Protein AF-J8ZUB9-F1 (afdb_monomer)

Structure (mmCIF, N/CA/C/O backbone):
data_AF-J8ZUB9-F1
#
_entry.id   AF-J8ZUB9-F1
#
loop_
_atom_site.group_PDB
_atom_site.id
_atom_site.type_symbol
_atom_site.label_atom_id
_atom_site.label_alt_id
_atom_site.label_comp_id
_atom_site.label_asym_id
_atom_site.label_entity_id
_atom_site.label_seq_id
_atom_site.pdbx_PDB_ins_code
_atom_site.Cartn_x
_atom_site.Cartn_y
_atom_site.Cartn_z
_atom_site.occupancy
_atom_site.B_iso_or_equiv
_atom_site.auth_seq_id
_atom_site.auth_comp_id
_atom_site.auth_asym_id
_atom_site.auth_atom_id
_atom_site.pdbx_PDB_model_num
ATOM 1 N N . MET A 1 1 ? -24.075 50.079 18.988 1.00 40.97 1 MET A N 1
ATOM 2 C CA . MET A 1 1 ? -22.804 50.509 18.364 1.00 40.97 1 MET A CA 1
ATOM 3 C C . MET A 1 1 ? -22.104 49.242 17.892 1.00 40.97 1 MET A C 1
ATOM 5 O O . MET A 1 1 ? -21.683 48.469 18.732 1.00 40.97 1 MET A O 1
ATOM 9 N N . LEU A 1 2 ? -22.414 48.753 16.689 1.00 47.62 2 LEU A N 1
ATOM 10 C CA . LEU A 1 2 ? -21.743 49.030 15.404 1.00 47.62 2 LEU A CA 1
ATOM 11 C C . LEU A 1 2 ? -20.231 48.751 15.410 1.00 47.62 2 LEU A C 1
ATOM 13 O O . LEU A 1 2 ? -19.483 49.456 16.073 1.00 47.62 2 LEU A O 1
ATOM 17 N N . GLY A 1 3 ? -19.827 47.807 14.555 1.00 41.62 3 GLY A N 1
ATOM 18 C CA . GLY A 1 3 ? -18.471 47.673 14.012 1.00 41.62 3 GLY A CA 1
ATOM 19 C C . GLY A 1 3 ? -17.826 46.324 14.345 1.00 41.62 3 GLY A C 1
ATOM 20 O O . GLY A 1 3 ? -17.834 45.917 15.494 1.00 41.62 3 GLY A O 1
ATOM 21 N N . SER A 1 4 ? -17.266 45.539 13.430 1.00 53.91 4 SER A N 1
ATOM 22 C CA . SER A 1 4 ? -17.059 45.696 11.991 1.00 53.91 4 SER A CA 1
ATOM 23 C C . SER A 1 4 ? -16.842 44.299 11.406 1.00 53.91 4 SER A C 1
ATOM 25 O O . SER A 1 4 ? -16.092 43.497 11.957 1.00 53.91 4 SER A O 1
ATOM 27 N N . LYS A 1 5 ? -17.505 44.001 10.286 1.00 55.25 5 LYS A N 1
ATOM 28 C CA . LYS A 1 5 ? -17.250 42.802 9.481 1.00 55.25 5 LYS A CA 1
ATOM 29 C C . LYS A 1 5 ? -15.966 43.029 8.686 1.00 55.25 5 LYS A C 1
ATOM 31 O O . LYS A 1 5 ? -15.926 43.935 7.859 1.00 55.25 5 LYS A O 1
ATOM 36 N N . VAL A 1 6 ? -14.941 42.215 8.915 1.00 61.81 6 VAL A N 1
ATOM 37 C CA . VAL A 1 6 ? -13.760 42.154 8.045 1.00 61.81 6 VAL A CA 1
ATOM 38 C C . VAL A 1 6 ? -14.001 41.041 7.030 1.00 61.81 6 VAL A C 1
ATOM 40 O O . VAL A 1 6 ? -13.976 39.860 7.364 1.00 61.81 6 VAL A O 1
ATOM 43 N N . VAL A 1 7 ? -14.302 41.439 5.795 1.00 54.78 7 VAL A N 1
ATOM 44 C CA . VAL A 1 7 ? -14.387 40.556 4.629 1.00 54.78 7 VAL A CA 1
ATOM 45 C C . VAL A 1 7 ? -13.030 40.616 3.938 1.00 54.78 7 VAL A C 1
ATOM 47 O O . VAL A 1 7 ? -12.711 41.614 3.297 1.00 54.78 7 VAL A O 1
ATOM 50 N N . ILE A 1 8 ? -12.214 39.574 4.096 1.00 60.19 8 ILE A N 1
ATOM 51 C CA . ILE A 1 8 ? -10.969 39.421 3.337 1.00 60.19 8 ILE A CA 1
ATOM 52 C C . ILE A 1 8 ? -11.285 38.554 2.120 1.00 60.19 8 ILE A C 1
ATOM 54 O O . ILE A 1 8 ? -11.525 37.354 2.220 1.00 60.19 8 ILE A O 1
ATOM 58 N N . SER A 1 9 ? -11.356 39.242 0.984 1.00 61.78 9 SER A N 1
ATOM 59 C CA . SER A 1 9 ? -11.337 38.707 -0.374 1.00 61.78 9 SER A CA 1
ATOM 60 C C . SER A 1 9 ? -9.880 38.567 -0.844 1.00 61.78 9 SER A C 1
ATOM 62 O O . SER A 1 9 ? -8.991 39.141 -0.220 1.00 61.78 9 SER A O 1
ATOM 64 N N . PHE A 1 10 ? -9.680 37.903 -1.988 1.00 49.53 10 PHE A N 1
ATOM 65 C CA . PHE A 1 10 ? -8.421 37.531 -2.664 1.00 49.53 10 PHE A CA 1
ATOM 66 C C . PHE A 1 10 ? -7.818 36.192 -2.189 1.00 49.53 10 PHE A C 1
ATOM 68 O O . PHE A 1 10 ? -7.731 35.928 -1.003 1.00 49.53 10 PHE A O 1
ATOM 75 N N . ALA A 1 11 ? -7.374 35.276 -3.051 1.00 50.28 11 ALA A N 1
ATOM 76 C CA . ALA A 1 11 ? -6.919 35.429 -4.424 1.00 50.28 11 ALA A CA 1
ATOM 77 C C . ALA A 1 11 ? -7.246 34.188 -5.273 1.00 50.28 11 ALA A C 1
ATOM 79 O O . ALA A 1 11 ? -7.137 33.046 -4.833 1.00 50.28 11 ALA A O 1
ATOM 80 N N . MET A 1 12 ? -7.614 34.458 -6.522 1.00 53.75 12 MET A N 1
ATOM 81 C CA . MET A 1 12 ? -7.820 33.500 -7.600 1.00 53.75 12 MET A CA 1
ATOM 82 C C . MET A 1 12 ? -6.463 32.894 -7.995 1.00 53.75 12 MET A C 1
ATOM 84 O O . MET A 1 12 ? -5.638 33.558 -8.621 1.00 53.75 12 MET A O 1
ATOM 88 N N . PHE A 1 13 ? -6.210 31.648 -7.591 1.00 51.12 13 PHE A N 1
ATOM 89 C CA . PHE A 1 13 ? -5.039 30.887 -8.025 1.00 51.12 13 PHE A CA 1
ATOM 90 C C . PHE A 1 13 ? -5.264 30.381 -9.454 1.00 51.12 13 PHE A C 1
ATOM 92 O O . PHE A 1 13 ? -6.155 29.572 -9.711 1.00 51.12 13 PHE A O 1
ATOM 99 N N . ILE A 1 14 ? -4.445 30.870 -10.384 1.00 53.28 14 ILE A N 1
ATOM 100 C CA . ILE A 1 14 ? -4.333 30.339 -11.743 1.00 53.28 14 ILE A CA 1
ATOM 101 C C . ILE A 1 14 ? -3.695 28.950 -11.633 1.00 53.28 14 ILE A C 1
ATOM 103 O O . ILE A 1 14 ? -2.495 28.822 -11.395 1.00 53.28 14 ILE A O 1
ATOM 107 N N . ILE A 1 15 ? -4.511 27.905 -11.769 1.00 56.94 15 ILE A N 1
ATOM 108 C CA . ILE A 1 15 ? -4.044 26.521 -11.849 1.00 56.94 15 ILE A CA 1
ATOM 109 C C . ILE A 1 15 ? -3.535 26.305 -13.276 1.00 56.94 15 ILE A C 1
ATOM 111 O O . ILE A 1 15 ? -4.315 26.154 -14.214 1.00 56.94 15 ILE A O 1
ATOM 115 N N . SER A 1 16 ? -2.213 26.323 -13.439 1.00 46.53 16 SER A N 1
ATOM 116 C CA . SER A 1 16 ? -1.543 25.851 -14.649 1.00 46.53 16 SER A CA 1
ATOM 117 C C . SER A 1 16 ? -1.888 24.382 -14.882 1.00 46.53 16 SER A C 1
ATOM 119 O O . SER A 1 16 ? -1.578 23.524 -14.055 1.00 46.53 16 SER A O 1
ATOM 121 N N . SER A 1 17 ? -2.515 24.096 -16.019 1.00 43.50 17 SER A N 1
ATOM 122 C CA . SER A 1 17 ? -2.833 22.747 -16.481 1.00 43.50 17 SER A CA 1
ATOM 123 C C . SER A 1 17 ? -1.551 21.958 -16.752 1.00 43.50 17 SER A C 1
ATOM 125 O O . SER A 1 17 ? -0.969 22.035 -17.834 1.00 43.50 17 SER A O 1
ATOM 127 N N . ILE A 1 18 ? -1.098 21.192 -15.764 1.00 50.94 18 ILE A N 1
ATOM 128 C CA . ILE A 1 18 ? -0.084 20.161 -15.965 1.00 50.94 18 ILE A CA 1
ATOM 129 C C . ILE A 1 18 ? -0.818 18.952 -16.549 1.00 50.94 18 ILE A C 1
ATOM 131 O O . ILE A 1 18 ? -1.606 18.309 -15.858 1.00 50.94 18 ILE A O 1
ATOM 135 N N . SER A 1 19 ? -0.575 18.652 -17.827 1.00 41.62 19 SER A N 1
ATOM 136 C CA . SER A 1 19 ? -0.962 17.370 -18.423 1.00 41.62 19 SER A CA 1
ATOM 137 C C . SER A 1 19 ? -0.266 16.244 -17.664 1.00 41.62 19 SER A C 1
ATOM 139 O O . SER A 1 19 ? 0.914 15.969 -17.882 1.00 41.62 19 SER A O 1
ATOM 141 N N . ALA A 1 20 ? -1.003 15.601 -16.761 1.00 43.59 20 ALA A N 1
ATOM 142 C CA . ALA A 1 20 ? -0.602 14.355 -16.140 1.00 43.59 20 ALA A CA 1
ATOM 143 C C . ALA A 1 20 ? -0.591 13.268 -17.220 1.00 43.59 20 ALA A C 1
ATOM 145 O O . ALA A 1 20 ? -1.637 12.828 -17.698 1.00 43.59 20 ALA A O 1
ATOM 146 N N . ALA A 1 21 ? 0.605 12.846 -17.625 1.00 42.47 21 ALA A N 1
ATOM 147 C CA . ALA A 1 21 ? 0.772 11.572 -18.302 1.00 42.47 21 ALA A CA 1
ATOM 148 C C . ALA A 1 21 ? 0.207 10.494 -17.369 1.00 42.47 21 ALA A C 1
ATOM 150 O O . ALA A 1 21 ? 0.731 10.299 -16.272 1.00 42.47 21 ALA A O 1
ATOM 151 N N . ALA A 1 22 ? -0.893 9.854 -17.771 1.00 38.53 22 ALA A N 1
ATOM 152 C CA . ALA A 1 22 ? -1.482 8.756 -17.020 1.00 38.53 22 ALA A CA 1
ATOM 153 C C . ALA A 1 22 ? -0.401 7.677 -16.841 1.00 38.53 22 ALA A C 1
ATOM 155 O O . ALA A 1 22 ? 0.103 7.166 -17.848 1.00 38.53 22 ALA A O 1
ATOM 156 N N . PRO A 1 23 ? 0.024 7.364 -15.604 1.00 45.12 23 PRO A N 1
ATOM 157 C CA . PRO A 1 23 ? 1.008 6.321 -15.402 1.00 45.12 23 PRO A CA 1
ATOM 158 C C . PRO A 1 23 ? 0.408 5.013 -15.913 1.00 45.12 23 PRO A C 1
ATOM 160 O O . PRO A 1 23 ? -0.688 4.620 -15.517 1.00 45.12 23 PRO A O 1
ATOM 163 N N . ALA A 1 24 ? 1.127 4.353 -16.819 1.00 44.56 24 ALA A N 1
ATOM 164 C CA . ALA A 1 24 ? 0.860 2.986 -17.237 1.00 44.56 24 ALA A CA 1
ATOM 165 C C . ALA A 1 24 ? 1.124 2.059 -16.039 1.00 44.56 24 ALA A C 1
ATOM 167 O O . ALA A 1 24 ? 2.188 1.463 -15.910 1.00 44.56 24 ALA A O 1
ATOM 168 N N . GLY A 1 25 ? 0.188 2.024 -15.099 1.00 48.75 25 GLY A N 1
ATOM 169 C CA . GLY A 1 25 ? 0.255 1.232 -13.882 1.00 48.75 25 GLY A CA 1
ATOM 170 C C . GLY A 1 25 ? -1.155 0.791 -13.543 1.00 48.75 25 GLY A C 1
ATOM 171 O O . GLY A 1 25 ? -2.038 1.633 -13.399 1.00 48.75 25 GLY A O 1
ATOM 172 N N . GLY A 1 26 ? -1.373 -0.525 -13.501 1.00 62.34 26 GLY A N 1
ATOM 173 C CA . GLY A 1 26 ? -2.680 -1.128 -13.269 1.00 62.34 26 GLY A CA 1
ATOM 174 C C . GLY A 1 26 ? -3.411 -0.476 -12.097 1.00 62.34 26 GLY A C 1
ATOM 175 O O . GLY A 1 26 ? -2.829 -0.240 -11.040 1.00 62.34 26 GLY A O 1
ATOM 176 N N . TYR A 1 27 ? -4.688 -0.166 -12.311 1.00 71.69 27 TYR A N 1
ATOM 177 C CA . TYR A 1 27 ? -5.551 0.439 -11.306 1.00 71.69 27 TYR A CA 1
ATOM 178 C C . TYR A 1 27 ? -5.558 -0.430 -10.040 1.00 71.69 27 TYR A C 1
ATOM 180 O O . TYR A 1 27 ? -6.024 -1.572 -10.063 1.00 71.69 27 TYR A O 1
ATOM 188 N N . GLY A 1 28 ? -5.001 0.102 -8.950 1.00 87.00 28 GLY A N 1
ATOM 189 C CA . GLY A 1 28 ? -5.113 -0.508 -7.631 1.00 87.00 28 GLY A CA 1
ATOM 190 C C . GLY A 1 28 ? -6.558 -0.415 -7.151 1.00 87.00 28 GLY A C 1
ATOM 191 O O . GLY A 1 28 ? -7.188 0.633 -7.278 1.00 87.00 28 GLY A O 1
ATOM 192 N N . ILE A 1 29 ? -7.086 -1.508 -6.616 1.00 94.94 29 ILE A N 1
ATOM 193 C CA . ILE A 1 29 ? -8.398 -1.564 -5.975 1.00 94.94 29 ILE A CA 1
ATOM 194 C C . ILE A 1 29 ? -8.222 -1.750 -4.469 1.00 94.94 29 ILE A C 1
ATOM 196 O O . ILE A 1 29 ? -7.257 -2.368 -4.019 1.00 94.94 29 ILE A O 1
ATOM 200 N N . LEU A 1 30 ? -9.164 -1.233 -3.688 1.00 97.06 30 LEU A N 1
ATOM 201 C CA . LEU A 1 30 ? -9.202 -1.432 -2.245 1.00 97.06 30 LEU A CA 1
ATOM 202 C C . LEU A 1 30 ? -10.146 -2.594 -1.923 1.00 97.06 30 LEU A C 1
ATOM 204 O O . LEU A 1 30 ? -11.320 -2.560 -2.291 1.00 97.06 30 LEU A O 1
ATOM 208 N N . VAL A 1 31 ? -9.642 -3.624 -1.247 1.00 97.50 31 VAL A N 1
ATOM 209 C CA . VAL A 1 31 ? -10.413 -4.830 -0.914 1.00 97.50 31 VAL A CA 1
ATOM 210 C C . VAL A 1 31 ? -10.498 -4.981 0.598 1.00 97.50 31 VAL A C 1
ATOM 212 O O . VAL A 1 31 ? -9.487 -4.896 1.295 1.00 97.50 31 VAL A O 1
ATOM 215 N N . LYS A 1 32 ? -11.707 -5.225 1.111 1.00 98.00 32 LYS A N 1
ATOM 216 C CA . LYS A 1 32 ? -11.945 -5.538 2.523 1.00 98.00 32 LYS A CA 1
ATOM 217 C C . LYS A 1 32 ? -11.776 -7.039 2.770 1.00 98.00 32 LYS A C 1
ATOM 219 O O . LYS A 1 32 ? -12.373 -7.858 2.074 1.00 98.00 32 LYS A O 1
ATOM 224 N N . GLY A 1 33 ? -10.970 -7.388 3.766 1.00 96.81 33 GLY A N 1
ATOM 225 C CA . GLY A 1 33 ? -10.781 -8.753 4.241 1.00 96.81 33 GLY A CA 1
ATOM 226 C C . GLY A 1 33 ? -11.937 -9.250 5.108 1.00 96.81 33 GLY A C 1
ATOM 227 O O . GLY A 1 33 ? -12.689 -8.465 5.683 1.00 96.81 33 GLY A O 1
ATOM 228 N N . ALA A 1 34 ? -12.056 -10.573 5.218 1.00 95.44 34 ALA A N 1
ATOM 229 C CA . ALA A 1 34 ? -12.916 -11.202 6.216 1.00 95.44 34 ALA A CA 1
ATOM 230 C C . ALA A 1 34 ? -12.329 -11.030 7.628 1.00 95.44 34 ALA A C 1
ATOM 232 O O . ALA A 1 34 ? -11.108 -10.930 7.788 1.00 95.44 34 ALA A O 1
ATOM 233 N N . ASP A 1 35 ? -13.186 -11.050 8.648 1.00 93.00 35 ASP A N 1
ATOM 234 C CA . ASP A 1 35 ? -12.766 -10.894 10.041 1.00 93.00 35 ASP A CA 1
ATOM 235 C C . ASP A 1 35 ? -11.748 -11.975 10.446 1.00 93.00 35 ASP A C 1
ATOM 237 O O . ASP A 1 35 ? -11.890 -13.156 10.120 1.00 93.00 35 ASP A O 1
ATOM 241 N N . GLY A 1 36 ? -10.677 -11.558 11.127 1.00 92.38 36 GLY A N 1
ATOM 242 C CA . GLY A 1 3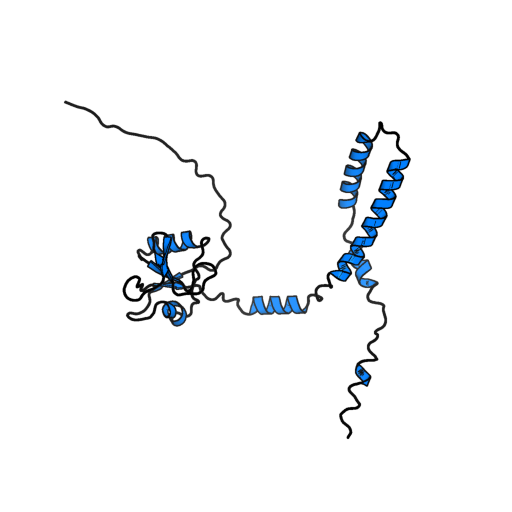6 ? -9.580 -12.440 11.545 1.00 92.38 36 GLY A CA 1
ATOM 243 C C . GLY A 1 36 ? -8.628 -12.880 10.423 1.00 92.38 36 GLY A C 1
ATOM 244 O O . GLY A 1 36 ? -7.710 -13.662 10.675 1.00 92.38 36 GLY A O 1
ATOM 245 N N . CYS A 1 37 ? -8.806 -12.401 9.187 1.00 94.69 37 CYS A N 1
ATOM 246 C CA . CYS A 1 37 ? -7.881 -12.690 8.095 1.00 94.69 37 CYS A CA 1
ATOM 247 C C . CYS A 1 37 ? -6.627 -11.809 8.183 1.00 94.69 37 CYS A C 1
ATOM 249 O O . CYS A 1 37 ? -6.718 -10.600 8.386 1.00 94.69 37 CYS A O 1
ATOM 251 N N . HIS A 1 38 ? -5.447 -12.409 7.991 1.00 96.56 38 HIS A N 1
ATOM 252 C CA . HIS A 1 38 ? -4.208 -11.641 7.897 1.00 96.56 38 HIS A CA 1
ATOM 253 C C . HIS A 1 38 ? -4.226 -10.762 6.630 1.00 96.56 38 HIS A C 1
ATOM 255 O O . HIS A 1 38 ? -4.565 -11.285 5.561 1.00 96.56 38 HIS A O 1
ATOM 261 N N . PRO A 1 39 ? -3.824 -9.477 6.690 1.00 97.31 39 PRO A N 1
ATOM 262 C CA . PRO A 1 39 ? -3.958 -8.561 5.555 1.00 97.31 39 PRO A CA 1
ATOM 263 C C . PRO A 1 39 ? -3.260 -9.029 4.270 1.00 97.31 39 PRO A C 1
ATOM 265 O O . PRO A 1 39 ? -3.832 -8.926 3.187 1.00 97.31 39 PRO A O 1
ATOM 268 N N . SER A 1 40 ? -2.101 -9.684 4.396 1.00 96.06 40 SER A N 1
ATOM 269 C CA . SER A 1 40 ? -1.347 -10.285 3.276 1.00 96.06 40 SER A CA 1
ATOM 270 C C . SER A 1 40 ? -2.035 -11.464 2.565 1.00 96.06 40 SER A C 1
ATOM 272 O O . SER A 1 40 ? -1.501 -12.044 1.614 1.00 96.06 40 SER A O 1
ATOM 274 N N . GLN A 1 41 ? -3.209 -11.892 3.037 1.00 97.25 41 GLN A N 1
ATOM 275 C CA . GLN A 1 41 ? -4.025 -12.919 2.385 1.00 97.25 41 GLN A CA 1
ATOM 276 C C . GLN A 1 41 ? -5.254 -12.337 1.684 1.00 97.25 41 GLN A C 1
ATOM 278 O O . GLN A 1 41 ? -5.891 -13.060 0.916 1.00 97.25 41 GLN A O 1
ATOM 283 N N . ILE A 1 42 ? -5.591 -11.063 1.925 1.00 97.69 42 ILE A N 1
ATOM 284 C CA . ILE A 1 42 ? -6.820 -10.438 1.421 1.00 97.69 42 ILE A CA 1
ATOM 285 C C . ILE A 1 42 ? -6.839 -10.465 -0.111 1.00 97.69 42 ILE A C 1
ATOM 287 O O . ILE A 1 42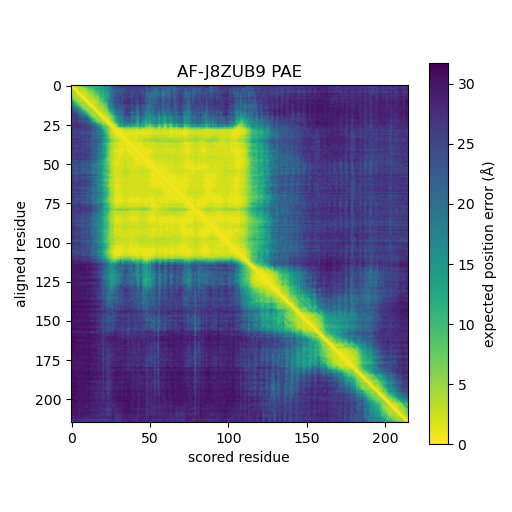 ? -7.778 -11.006 -0.697 1.00 97.69 42 ILE A O 1
ATOM 291 N N . CYS A 1 43 ? -5.781 -9.972 -0.763 1.00 96.94 43 CYS A N 1
ATOM 292 C CA . CYS A 1 43 ? -5.723 -9.918 -2.224 1.00 96.94 43 CYS A CA 1
ATOM 293 C C . CYS A 1 43 ? -5.728 -11.315 -2.847 1.00 96.94 43 CYS A C 1
ATOM 295 O O . CYS A 1 43 ? -6.538 -11.592 -3.732 1.00 96.94 43 CYS A O 1
ATOM 297 N N . ARG A 1 44 ? -4.903 -12.233 -2.326 1.00 95.06 44 ARG A N 1
ATOM 298 C CA . ARG A 1 44 ? -4.810 -13.611 -2.834 1.00 95.06 44 ARG A CA 1
ATOM 299 C C . ARG A 1 44 ? -6.132 -14.370 -2.750 1.00 95.06 44 ARG A C 1
ATOM 301 O O . ARG A 1 44 ? -6.505 -15.039 -3.710 1.00 95.06 44 ARG A O 1
ATOM 308 N N . ARG A 1 45 ? -6.868 -14.248 -1.640 1.00 95.25 45 ARG A N 1
ATOM 309 C CA . ARG A 1 45 ? -8.190 -14.886 -1.487 1.00 95.25 45 ARG A CA 1
ATOM 310 C C . ARG A 1 45 ? -9.232 -14.313 -2.443 1.00 95.25 45 ARG A C 1
ATOM 312 O O . ARG A 1 45 ? -10.134 -15.035 -2.851 1.00 95.25 45 ARG A O 1
ATOM 319 N N . ALA A 1 46 ? -9.092 -13.043 -2.805 1.00 94.06 46 ALA A N 1
ATOM 320 C CA . ALA A 1 46 ? -9.959 -12.373 -3.761 1.00 94.06 46 ALA A CA 1
ATOM 321 C C . ALA A 1 46 ? -9.509 -12.553 -5.231 1.00 94.06 46 ALA A C 1
ATOM 323 O O . ALA A 1 46 ? -10.170 -12.042 -6.129 1.00 94.06 46 ALA A O 1
ATOM 324 N N . GLY A 1 47 ? -8.419 -13.288 -5.499 1.00 93.81 47 GLY A N 1
ATOM 325 C CA . GLY A 1 47 ? -7.910 -13.520 -6.858 1.00 93.81 47 GLY A CA 1
ATOM 326 C C . GLY A 1 47 ? -7.105 -12.353 -7.442 1.00 93.81 47 GLY A C 1
ATOM 327 O O . GLY A 1 47 ? -6.964 -12.243 -8.659 1.00 93.81 47 GLY A O 1
ATOM 328 N N . TYR A 1 48 ? -6.578 -11.480 -6.584 1.00 95.31 48 TYR A N 1
ATOM 329 C CA . TYR A 1 48 ? -5.754 -10.333 -6.953 1.00 95.31 48 TYR A CA 1
ATOM 330 C C . TYR A 1 48 ? -4.289 -10.527 -6.537 1.00 95.31 48 TYR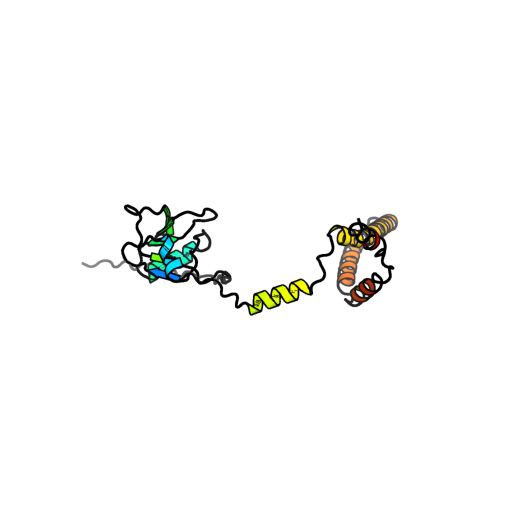 A C 1
ATOM 332 O O . TYR A 1 48 ? -3.966 -11.380 -5.709 1.00 95.31 48 TYR A O 1
ATOM 340 N N . MET A 1 49 ? -3.403 -9.708 -7.102 1.00 94.25 49 MET A N 1
ATOM 341 C CA . MET A 1 49 ? -2.014 -9.580 -6.658 1.00 94.25 49 MET A CA 1
ATOM 342 C C . MET A 1 49 ? -1.905 -8.489 -5.594 1.00 94.25 49 MET A C 1
ATOM 344 O O . MET A 1 49 ? -2.676 -7.529 -5.610 1.00 94.25 49 MET A O 1
ATOM 348 N N . ASP A 1 50 ? -0.950 -8.618 -4.680 1.00 95.81 50 ASP A N 1
ATOM 349 C CA . ASP A 1 50 ? -0.699 -7.582 -3.683 1.00 95.81 50 ASP A CA 1
ATOM 350 C C . ASP A 1 50 ? -0.093 -6.328 -4.339 1.00 95.81 50 ASP A C 1
ATOM 352 O O . ASP A 1 50 ? 0.749 -6.424 -5.238 1.00 95.81 50 ASP A O 1
ATOM 356 N N . ALA A 1 51 ? -0.534 -5.142 -3.914 1.00 96.00 51 ALA A N 1
ATOM 357 C CA . ALA A 1 51 ? 0.021 -3.883 -4.398 1.00 96.00 51 ALA A CA 1
ATOM 358 C C . ALA A 1 51 ? 1.296 -3.495 -3.636 1.00 96.00 51 ALA A C 1
ATOM 360 O O . ALA A 1 51 ? 1.418 -3.731 -2.433 1.00 96.00 51 ALA A O 1
ATOM 361 N N . LEU A 1 52 ? 2.212 -2.826 -4.339 1.00 96.44 52 LEU A N 1
ATOM 362 C CA . LEU A 1 52 ? 3.385 -2.181 -3.753 1.00 96.44 52 LEU A CA 1
ATOM 363 C C . LEU A 1 52 ? 3.153 -0.677 -3.666 1.00 96.44 52 LEU A C 1
ATOM 365 O O . LEU A 1 52 ? 2.748 -0.037 -4.645 1.00 96.44 52 LEU A O 1
ATOM 369 N N . ALA A 1 53 ? 3.435 -0.101 -2.503 1.00 96.69 53 ALA A N 1
ATOM 370 C CA . ALA A 1 53 ? 3.444 1.341 -2.346 1.00 96.69 53 ALA A CA 1
ATOM 371 C C . ALA A 1 53 ? 4.816 1.904 -2.739 1.00 96.69 53 ALA A C 1
ATOM 373 O O . ALA A 1 53 ? 5.870 1.358 -2.422 1.00 96.69 53 ALA A O 1
ATOM 374 N N . THR A 1 54 ? 4.802 3.032 -3.431 1.00 95.62 54 THR A N 1
ATOM 375 C CA . THR A 1 54 ? 5.979 3.794 -3.850 1.00 95.62 54 THR A CA 1
ATOM 376 C C . THR A 1 54 ? 5.693 5.279 -3.668 1.00 95.62 54 THR A C 1
ATOM 378 O O . THR A 1 54 ? 4.537 5.701 -3.607 1.00 95.62 54 THR A O 1
ATOM 381 N N . VAL A 1 55 ? 6.731 6.113 -3.658 1.00 95.06 55 VAL A N 1
ATOM 382 C CA . VAL A 1 55 ? 6.546 7.576 -3.641 1.00 95.06 55 VAL A CA 1
ATOM 383 C C . VAL A 1 55 ? 5.715 8.070 -4.833 1.00 95.06 55 VAL A C 1
ATOM 385 O O . VAL A 1 55 ? 4.986 9.049 -4.702 1.00 95.06 55 VAL A O 1
ATOM 388 N N . HIS A 1 56 ? 5.759 7.379 -5.976 1.00 94.31 56 HIS A N 1
ATOM 389 C CA . HIS A 1 56 ? 5.028 7.784 -7.176 1.00 94.31 56 HIS A CA 1
ATOM 390 C C . HIS A 1 56 ? 3.523 7.502 -7.112 1.00 94.31 56 HIS A C 1
ATOM 392 O O . HIS A 1 56 ? 2.747 8.290 -7.647 1.00 94.31 56 HIS A O 1
ATOM 398 N N . ASN A 1 57 ? 3.097 6.409 -6.469 1.00 94.62 57 ASN A N 1
ATOM 399 C CA . ASN A 1 57 ? 1.675 6.054 -6.371 1.00 94.62 57 ASN A CA 1
ATOM 400 C C . ASN A 1 57 ? 1.029 6.441 -5.030 1.00 94.62 57 ASN A C 1
ATOM 402 O O . ASN A 1 57 ? -0.196 6.404 -4.932 1.00 94.62 57 ASN A O 1
ATOM 406 N N . MET A 1 58 ? 1.806 6.879 -4.032 1.00 95.56 58 MET A N 1
ATOM 407 C CA . MET A 1 58 ? 1.296 7.288 -2.717 1.00 95.56 58 MET A CA 1
ATOM 408 C C . MET A 1 58 ? 0.158 8.327 -2.771 1.00 95.56 58 MET A C 1
ATOM 410 O O . MET A 1 58 ? -0.831 8.130 -2.065 1.00 95.56 58 MET A O 1
ATOM 414 N N . PRO A 1 59 ? 0.204 9.385 -3.613 1.00 96.06 59 PRO A N 1
ATOM 415 C CA . PRO A 1 59 ? -0.909 10.333 -3.704 1.00 96.06 59 PRO A CA 1
ATOM 416 C C . PRO A 1 59 ? -2.228 9.672 -4.125 1.00 96.06 59 PRO A C 1
ATOM 418 O O . PRO A 1 59 ? -3.275 10.001 -3.582 1.00 96.06 59 PRO A O 1
ATOM 421 N N . VAL A 1 60 ? -2.171 8.700 -5.042 1.00 95.62 60 VAL A N 1
ATOM 422 C CA . VAL A 1 60 ? -3.354 7.965 -5.518 1.00 95.62 60 VAL A CA 1
ATOM 423 C C . VAL A 1 60 ? -3.897 7.050 -4.424 1.00 95.62 60 VAL A C 1
ATOM 425 O O . VAL A 1 60 ? -5.099 7.042 -4.173 1.00 95.62 60 VAL A O 1
ATOM 428 N N . LEU A 1 61 ? -3.019 6.311 -3.736 1.00 95.88 61 LEU A N 1
ATOM 429 C CA . LEU A 1 61 ? -3.413 5.448 -2.617 1.00 95.88 61 LEU A CA 1
ATOM 430 C C . LEU A 1 61 ? -4.087 6.260 -1.505 1.00 95.88 61 LEU A C 1
ATOM 432 O O . LEU A 1 61 ? -5.110 5.847 -0.965 1.00 95.88 61 LEU A O 1
ATOM 436 N N . LYS A 1 62 ? -3.548 7.444 -1.206 1.00 97.38 62 LYS A N 1
ATOM 437 C CA . LYS A 1 62 ? -4.114 8.365 -0.224 1.00 97.38 62 LYS A CA 1
ATOM 438 C C . LYS A 1 62 ? -5.542 8.779 -0.593 1.00 97.38 62 LYS A C 1
ATOM 440 O O . LYS A 1 62 ? -6.442 8.620 0.226 1.00 97.38 62 LYS A O 1
ATOM 445 N N . THR A 1 63 ? -5.753 9.247 -1.824 1.00 95.94 63 THR A N 1
ATOM 446 C CA . THR A 1 63 ? -7.082 9.646 -2.308 1.00 95.94 63 THR A CA 1
ATOM 447 C C . THR A 1 63 ? -8.075 8.486 -2.246 1.00 95.94 63 THR A C 1
ATOM 449 O O . THR A 1 63 ? -9.187 8.676 -1.768 1.00 95.94 63 THR A O 1
ATOM 452 N N . LEU A 1 64 ? -7.662 7.268 -2.617 1.00 96.31 64 LEU A N 1
ATOM 453 C CA . LEU A 1 64 ? -8.521 6.082 -2.519 1.00 96.31 64 LEU A CA 1
ATOM 454 C C . LEU A 1 64 ? -8.952 5.770 -1.075 1.00 96.31 64 LEU A C 1
ATOM 456 O O . LEU A 1 64 ? -10.083 5.341 -0.859 1.00 96.31 64 LEU A O 1
ATOM 460 N N . LEU A 1 65 ? -8.079 5.983 -0.085 1.00 97.56 65 LEU A N 1
ATOM 461 C CA . LEU A 1 65 ? -8.421 5.801 1.333 1.00 97.56 65 LEU A CA 1
ATOM 462 C C . LEU A 1 65 ? -9.388 6.877 1.829 1.00 97.56 65 LEU A C 1
ATOM 464 O O . LEU A 1 65 ? -10.362 6.557 2.511 1.00 97.56 65 LEU A O 1
ATOM 468 N N . GLU A 1 66 ? -9.133 8.1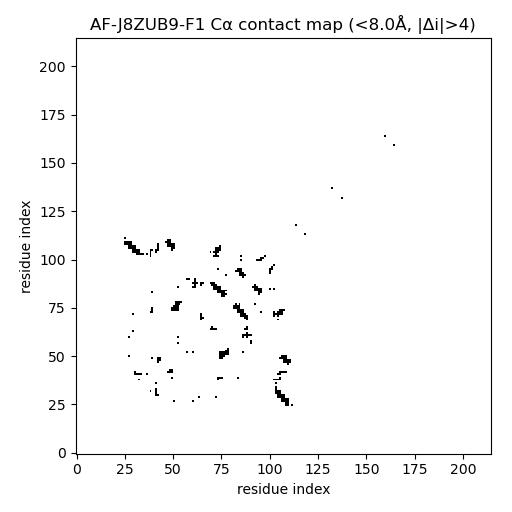35 1.467 1.00 97.31 66 GLU A N 1
ATOM 469 C CA . GLU A 1 66 ? -9.975 9.276 1.838 1.00 97.31 66 GLU A CA 1
ATOM 470 C C . GLU A 1 66 ? -11.386 9.149 1.245 1.00 97.31 66 GLU A C 1
ATOM 472 O O . GLU A 1 66 ? -12.369 9.281 1.974 1.00 97.31 66 GLU A O 1
ATOM 477 N N . GLU A 1 67 ? -11.498 8.816 -0.044 1.00 96.50 67 GLU A N 1
ATOM 478 C CA . GLU A 1 67 ? -12.782 8.621 -0.731 1.00 96.50 67 GLU A CA 1
ATOM 479 C C . GLU A 1 67 ? -13.563 7.417 -0.186 1.00 96.50 67 GLU A C 1
ATOM 481 O O . GLU A 1 67 ? -14.789 7.471 -0.083 1.00 96.50 67 GLU A O 1
ATOM 486 N N . ALA A 1 68 ? -12.870 6.342 0.203 1.00 97.12 68 ALA A N 1
ATOM 487 C CA . ALA A 1 68 ? -13.498 5.159 0.789 1.00 97.12 68 ALA A CA 1
ATOM 488 C C . ALA A 1 68 ? -13.841 5.318 2.283 1.00 97.12 68 ALA A C 1
ATOM 490 O O . ALA A 1 68 ? -14.489 4.437 2.853 1.00 97.12 68 ALA A O 1
ATOM 491 N N . GLY A 1 69 ? -13.390 6.393 2.941 1.00 97.69 69 GLY A N 1
ATOM 492 C CA . GLY A 1 69 ? -13.523 6.557 4.391 1.00 97.69 69 GLY A CA 1
ATOM 493 C C . GLY A 1 69 ? -12.763 5.489 5.188 1.00 97.69 69 GLY A C 1
ATOM 494 O O . GLY A 1 69 ? -13.180 5.117 6.287 1.00 97.69 69 GLY A O 1
ATOM 495 N N . VAL A 1 70 ? -11.669 4.960 4.630 1.00 98.06 70 VAL A N 1
ATOM 496 C CA . VAL A 1 70 ? -10.854 3.906 5.244 1.00 98.06 70 VAL A CA 1
ATOM 497 C C . VAL A 1 70 ? -9.588 4.533 5.832 1.00 98.06 70 VAL A C 1
ATOM 499 O O . VAL A 1 70 ? -8.840 5.183 5.107 1.00 98.06 70 VAL A O 1
ATOM 502 N N . PRO A 1 71 ? -9.290 4.337 7.129 1.00 98.00 71 PRO A N 1
ATOM 503 C CA . PRO A 1 71 ? -8.158 5.014 7.759 1.00 98.00 71 PRO A CA 1
ATOM 504 C C . PRO A 1 71 ? -6.802 4.498 7.255 1.00 98.00 71 PRO A C 1
ATOM 506 O O . PRO A 1 71 ? -5.842 5.260 7.141 1.00 98.00 71 PRO A O 1
ATOM 509 N N . SER A 1 72 ? -6.705 3.204 6.955 1.00 98.44 72 SER A N 1
ATOM 510 C CA . SER A 1 72 ? -5.459 2.582 6.524 1.00 98.44 72 SER A CA 1
ATOM 511 C C . SER A 1 72 ? -5.694 1.287 5.751 1.00 98.44 72 SER A C 1
ATOM 513 O O . SER A 1 72 ? -6.708 0.610 5.947 1.00 98.44 72 SER A O 1
ATOM 515 N N . ALA A 1 73 ? -4.743 0.914 4.898 1.00 98.50 73 ALA A N 1
ATOM 516 C CA . ALA A 1 73 ? -4.772 -0.333 4.142 1.00 98.50 73 ALA A CA 1
ATOM 517 C C . ALA A 1 73 ? -3.380 -0.941 3.965 1.00 98.50 73 ALA A C 1
ATOM 519 O O . ALA A 1 73 ? -2.365 -0.246 3.935 1.00 98.50 73 ALA A O 1
ATOM 520 N N . TYR A 1 74 ? -3.355 -2.260 3.846 1.00 98.56 74 TYR A N 1
ATOM 521 C CA . TYR A 1 74 ? -2.158 -3.065 3.674 1.00 98.56 74 TYR A CA 1
ATOM 522 C C . TYR A 1 74 ? -1.574 -2.954 2.260 1.00 98.56 74 TYR A C 1
ATOM 524 O O . TYR A 1 74 ? -2.317 -2.869 1.277 1.00 98.56 74 TYR A O 1
ATOM 532 N N . VAL A 1 75 ? -0.244 -3.016 2.178 1.00 98.06 75 VAL A N 1
ATOM 533 C CA . VAL A 1 75 ? 0.552 -3.160 0.950 1.00 98.06 75 VAL A CA 1
ATOM 534 C C . VAL A 1 75 ? 1.687 -4.155 1.205 1.00 98.06 75 VAL A C 1
ATOM 536 O O . VAL A 1 75 ? 2.230 -4.203 2.308 1.00 98.06 75 VAL A O 1
ATOM 539 N N . ALA A 1 76 ? 2.078 -4.926 0.189 1.00 97.75 76 ALA A N 1
ATOM 540 C CA . ALA A 1 76 ? 3.108 -5.971 0.316 1.00 97.75 76 ALA A CA 1
ATOM 541 C C . ALA A 1 76 ? 4.553 -5.448 0.238 1.00 97.75 76 ALA A C 1
ATOM 543 O O . ALA A 1 76 ? 5.509 -6.219 0.131 1.00 97.75 76 ALA A O 1
ATOM 544 N N . GLY A 1 77 ? 4.722 -4.130 0.224 1.00 97.31 77 GLY A N 1
ATOM 545 C CA . GLY A 1 77 ? 6.030 -3.510 0.185 1.00 97.31 77 GLY A CA 1
ATOM 546 C C . GLY A 1 77 ? 5.964 -1.997 0.080 1.00 97.31 77 GLY A C 1
ATOM 547 O O . GLY A 1 77 ? 4.944 -1.413 -0.311 1.00 97.31 77 GLY A O 1
ATOM 548 N N . TRP A 1 78 ? 7.086 -1.381 0.426 1.00 97.12 78 TRP A N 1
ATOM 549 C CA . TRP A 1 78 ? 7.319 0.051 0.335 1.00 97.12 78 TRP A CA 1
ATOM 550 C C . TRP A 1 78 ? 8.637 0.287 -0.395 1.00 97.12 78 TRP A C 1
ATOM 552 O O . TRP A 1 78 ? 9.687 -0.184 0.041 1.00 97.12 78 TRP A O 1
ATOM 562 N N . HIS A 1 79 ? 8.580 1.006 -1.518 1.00 92.69 79 HIS A N 1
ATOM 563 C CA . HIS A 1 79 ? 9.699 1.116 -2.458 1.00 92.69 79 HIS A CA 1
ATOM 564 C C . HIS A 1 79 ? 10.180 -0.264 -2.942 1.00 92.69 79 HIS A C 1
ATOM 566 O O . HIS A 1 79 ? 9.373 -1.078 -3.381 1.00 92.69 79 HIS A O 1
ATOM 572 N N . ASP A 1 80 ? 11.486 -0.514 -2.871 1.00 89.88 80 ASP A N 1
ATOM 573 C CA . ASP A 1 80 ? 12.140 -1.752 -3.291 1.00 89.88 80 ASP A CA 1
ATOM 574 C C . ASP A 1 80 ? 12.207 -2.789 -2.154 1.00 89.88 80 ASP A C 1
ATOM 576 O O . ASP A 1 80 ? 12.870 -3.819 -2.284 1.00 89.88 80 ASP A O 1
ATOM 580 N N . GLN A 1 81 ? 11.536 -2.526 -1.026 1.00 95.56 81 GLN A N 1
ATOM 581 C CA . GLN A 1 81 ? 11.487 -3.427 0.118 1.00 95.56 81 GLN A CA 1
ATOM 582 C C . GLN A 1 81 ? 10.149 -4.170 0.162 1.00 95.56 81 GLN A C 1
ATOM 584 O O . GLN A 1 81 ? 9.093 -3.573 0.379 1.00 95.56 81 GLN A O 1
ATOM 589 N N . LEU A 1 82 ? 10.218 -5.490 -0.016 1.00 96.62 82 LEU A N 1
ATOM 590 C CA . LEU A 1 82 ? 9.095 -6.407 0.164 1.00 96.62 82 LEU A CA 1
ATOM 591 C C . LEU A 1 82 ? 8.979 -6.774 1.645 1.00 96.62 82 LEU A C 1
ATOM 593 O O . LEU A 1 82 ? 9.824 -7.497 2.170 1.00 96.62 82 LEU A O 1
ATOM 597 N N . ASP A 1 83 ? 7.957 -6.244 2.303 1.00 97.50 83 ASP A N 1
ATOM 598 C CA . ASP A 1 83 ? 7.617 -6.517 3.700 1.00 97.50 83 ASP A CA 1
ATOM 599 C C . ASP A 1 83 ? 6.153 -6.115 3.943 1.00 97.50 83 ASP A C 1
ATOM 601 O O . ASP A 1 83 ? 5.517 -5.483 3.093 1.00 97.50 83 ASP A O 1
ATOM 605 N N . ASP A 1 84 ? 5.613 -6.456 5.105 1.00 97.56 84 ASP A N 1
ATOM 606 C CA . ASP A 1 84 ? 4.240 -6.130 5.458 1.00 97.56 84 ASP A CA 1
ATOM 607 C C . ASP A 1 84 ? 4.140 -4.678 5.950 1.00 97.56 84 ASP A C 1
ATOM 609 O O . ASP A 1 84 ? 4.505 -4.349 7.083 1.00 97.56 84 ASP A O 1
ATOM 613 N N . PHE A 1 85 ? 3.591 -3.797 5.112 1.00 98.38 85 PHE A N 1
ATOM 614 C CA . PHE A 1 85 ? 3.378 -2.391 5.451 1.00 98.38 85 PHE A CA 1
ATOM 615 C C . PHE A 1 85 ? 1.899 -2.014 5.437 1.00 98.38 85 PHE A C 1
ATOM 617 O O . PHE A 1 85 ? 1.052 -2.643 4.802 1.00 98.38 85 PHE A O 1
ATOM 624 N N . VAL A 1 86 ? 1.593 -0.930 6.141 1.00 98.31 86 VAL A N 1
ATOM 625 C CA . VAL A 1 86 ? 0.277 -0.299 6.179 1.00 98.31 86 VAL A CA 1
ATOM 626 C C . VAL A 1 86 ? 0.425 1.156 5.761 1.00 98.31 86 VAL A C 1
ATOM 628 O O . VAL A 1 86 ? 1.212 1.908 6.342 1.00 98.31 86 VAL A O 1
ATOM 631 N N . VAL A 1 87 ? -0.344 1.541 4.747 1.00 98.25 87 VAL A N 1
ATOM 632 C CA . VAL A 1 87 ? -0.471 2.913 4.260 1.00 98.25 87 VAL A CA 1
ATOM 633 C C . VAL A 1 87 ? -1.673 3.551 4.936 1.00 98.25 87 VAL A C 1
ATOM 635 O O . VAL A 1 87 ? -2.773 3.000 4.906 1.00 98.25 87 VAL A O 1
ATOM 638 N N . HIS A 1 88 ? -1.471 4.717 5.535 1.00 98.44 88 HIS A N 1
ATOM 639 C CA . HIS A 1 88 ? -2.527 5.499 6.175 1.00 98.44 88 HIS A CA 1
ATOM 640 C C . HIS A 1 88 ? -3.052 6.579 5.230 1.00 98.44 88 HIS A C 1
ATOM 642 O O . HIS A 1 88 ? -2.327 7.060 4.358 1.00 98.44 88 HIS A O 1
ATOM 648 N N . HIS A 1 89 ? -4.284 7.035 5.450 1.00 97.25 89 HIS A N 1
ATOM 649 C CA . HIS A 1 89 ? -4.888 8.134 4.686 1.00 97.25 89 HIS A CA 1
ATOM 650 C C . HIS A 1 89 ? -4.133 9.474 4.845 1.00 97.25 89 HIS A C 1
ATOM 652 O O . HIS A 1 89 ? -4.334 10.407 4.079 1.00 97.25 89 HIS A O 1
ATOM 658 N N . SER A 1 90 ? -3.243 9.601 5.833 1.00 97.44 90 SER A N 1
ATOM 659 C CA . SER A 1 90 ? -2.319 10.736 5.970 1.00 97.44 90 SER A CA 1
ATOM 660 C C . SER A 1 90 ? -1.181 10.714 4.936 1.00 97.44 90 SER A C 1
ATOM 662 O O . SER A 1 90 ? -0.510 11.728 4.744 1.00 97.44 90 SER A O 1
ATOM 664 N N . GLY A 1 91 ? -0.953 9.573 4.278 1.00 96.38 91 GLY A N 1
ATOM 665 C CA . GLY A 1 91 ? 0.207 9.301 3.427 1.00 96.38 91 GLY A CA 1
ATOM 666 C C . GLY A 1 91 ? 1.409 8.717 4.180 1.00 96.38 91 GLY A C 1
ATOM 667 O O . GLY A 1 91 ? 2.460 8.513 3.575 1.00 96.38 91 GLY A O 1
ATOM 668 N N . THR A 1 92 ? 1.290 8.447 5.486 1.00 97.88 92 THR A N 1
ATOM 669 C CA . THR A 1 92 ? 2.351 7.772 6.249 1.00 97.88 92 THR A CA 1
ATOM 670 C C . THR A 1 92 ? 2.338 6.268 5.993 1.00 97.88 92 THR A C 1
ATOM 672 O O . THR A 1 92 ? 1.270 5.662 5.906 1.00 97.88 9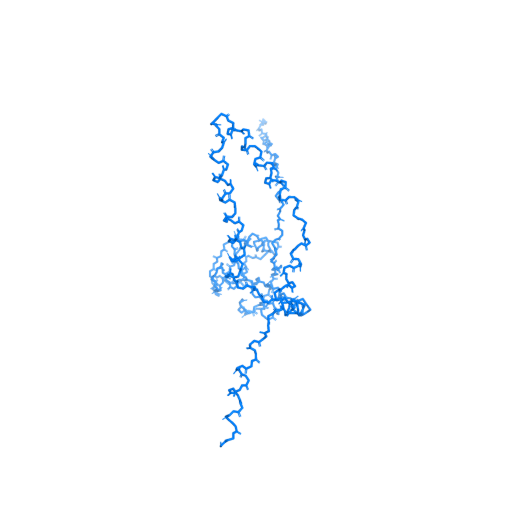2 THR A O 1
ATOM 675 N N . VAL A 1 93 ? 3.524 5.659 5.941 1.00 98.19 93 VAL A N 1
ATOM 676 C CA . VAL A 1 93 ? 3.704 4.209 5.795 1.00 98.19 93 VAL A CA 1
ATOM 677 C C . VAL A 1 93 ? 4.368 3.668 7.051 1.00 98.19 93 VAL A C 1
ATOM 679 O O . VAL A 1 93 ? 5.398 4.184 7.482 1.00 98.19 93 VAL A O 1
ATOM 682 N N . THR A 1 94 ? 3.774 2.643 7.650 1.00 98.25 94 THR A N 1
ATOM 683 C CA . THR A 1 94 ? 4.268 2.023 8.887 1.00 98.25 94 THR A CA 1
ATOM 684 C C . THR A 1 94 ? 4.325 0.508 8.735 1.00 98.25 94 THR A C 1
ATOM 686 O O . THR A 1 94 ? 3.457 -0.039 8.055 1.00 98.25 94 THR A O 1
ATOM 689 N N . PRO A 1 95 ? 5.267 -0.193 9.390 1.00 98.25 95 PRO A N 1
ATOM 690 C CA . PRO A 1 95 ? 5.235 -1.650 9.455 1.00 98.25 95 PRO A CA 1
ATOM 691 C C . PRO A 1 95 ? 3.902 -2.153 10.015 1.00 98.25 95 PRO A C 1
ATOM 693 O O . PRO A 1 95 ? 3.347 -1.571 10.961 1.00 98.25 95 PRO A O 1
ATOM 696 N N . HIS A 1 96 ? 3.386 -3.223 9.420 1.00 98.00 96 HIS A N 1
ATOM 697 C CA . HIS A 1 96 ? 2.185 -3.888 9.893 1.00 98.00 96 HIS A CA 1
ATOM 698 C C . HIS A 1 96 ? 2.443 -4.535 11.255 1.00 98.00 96 HIS A C 1
ATOM 700 O O . HIS A 1 96 ? 3.455 -5.196 11.482 1.00 98.00 96 HIS A O 1
ATOM 706 N N . HIS A 1 97 ? 1.488 -4.369 12.165 1.00 97.56 97 HIS A N 1
ATOM 707 C CA . HIS A 1 97 ? 1.494 -5.056 13.445 1.00 97.56 97 HIS A CA 1
ATOM 708 C C . HIS A 1 97 ? 0.052 -5.332 13.850 1.00 97.56 97 HIS A C 1
ATOM 710 O O . HIS A 1 97 ? -0.752 -4.404 13.935 1.00 97.56 97 HIS A O 1
ATOM 716 N N . SER A 1 98 ? -0.270 -6.589 14.151 1.00 95.88 98 SER A N 1
ATOM 717 C CA . SER A 1 98 ? -1.646 -7.051 14.394 1.00 95.88 98 SER A CA 1
ATOM 718 C C . SER A 1 98 ? -2.351 -6.376 15.576 1.00 95.88 98 SER A C 1
ATOM 720 O O . SER A 1 98 ? -3.571 -6.447 15.674 1.00 95.88 98 SER A O 1
ATOM 722 N N . ILE A 1 99 ? -1.595 -5.731 16.470 1.00 95.88 99 ILE A N 1
ATOM 723 C CA . ILE A 1 99 ? -2.122 -5.061 17.670 1.00 95.88 99 ILE A CA 1
ATOM 724 C C . ILE A 1 99 ? -2.155 -3.534 17.519 1.00 95.88 99 ILE A C 1
ATOM 726 O O . ILE A 1 99 ? -3.132 -2.903 17.904 1.00 95.88 99 ILE A O 1
ATOM 730 N N . THR A 1 100 ? -1.093 -2.921 16.990 1.00 97.12 100 THR A N 1
ATOM 731 C CA . THR A 1 100 ? -0.907 -1.458 17.019 1.00 97.12 100 THR A CA 1
ATOM 732 C C . THR A 1 100 ? -1.228 -0.797 15.683 1.00 97.12 100 THR A C 1
ATOM 734 O O . THR A 1 100 ? -1.692 0.335 15.675 1.00 97.12 100 THR A O 1
ATOM 737 N N . ASN A 1 101 ? -1.030 -1.514 14.572 1.00 96.44 101 ASN A N 1
ATOM 738 C CA . ASN A 1 101 ? -1.222 -1.038 13.202 1.00 96.44 101 ASN A CA 1
ATOM 739 C C . ASN A 1 101 ? -2.023 -2.069 12.394 1.00 96.44 101 ASN A C 1
ATOM 741 O O . ASN A 1 101 ? -1.629 -2.464 11.295 1.00 96.44 101 ASN A O 1
ATOM 745 N N . ALA A 1 102 ? -3.119 -2.560 12.969 1.00 96.69 102 ALA A N 1
ATOM 746 C CA . ALA A 1 102 ? -3.996 -3.500 12.291 1.00 96.69 102 ALA A CA 1
ATOM 747 C C . ALA A 1 102 ? -4.816 -2.785 11.210 1.00 96.69 102 ALA A C 1
ATOM 749 O O . ALA A 1 102 ? -5.255 -1.647 11.388 1.00 96.69 102 ALA A O 1
ATOM 750 N N . THR A 1 103 ? -5.069 -3.473 10.101 1.00 97.69 103 THR A N 1
ATOM 751 C CA . THR A 1 103 ? -6.003 -3.015 9.070 1.00 97.69 103 THR A CA 1
ATOM 752 C C . THR A 1 103 ? -6.824 -4.185 8.546 1.00 97.69 103 THR A C 1
ATOM 754 O O . THR A 1 103 ? -6.343 -5.310 8.464 1.00 97.69 103 THR A O 1
ATOM 757 N N . ALA A 1 104 ? -8.081 -3.913 8.201 1.00 97.88 104 ALA A N 1
ATOM 758 C CA . ALA A 1 104 ? -8.984 -4.872 7.572 1.00 97.88 104 ALA A CA 1
ATOM 759 C C . ALA A 1 104 ? -9.024 -4.732 6.040 1.00 97.88 104 ALA A C 1
ATOM 761 O O . ALA A 1 104 ? -9.798 -5.428 5.387 1.00 97.88 104 ALA A O 1
ATOM 762 N N . HIS A 1 105 ? -8.238 -3.819 5.462 1.00 98.44 105 HIS A N 1
ATOM 763 C CA . HIS A 1 105 ? -8.246 -3.530 4.030 1.00 98.44 105 HIS A CA 1
ATOM 764 C C . HIS A 1 105 ? -6.859 -3.739 3.429 1.00 98.44 105 HIS A C 1
ATOM 766 O O . HIS A 1 105 ? -5.849 -3.545 4.102 1.00 98.44 105 HIS A O 1
ATOM 772 N N . ALA A 1 106 ? -6.810 -4.102 2.152 1.00 98.31 106 ALA A N 1
ATOM 773 C CA . ALA A 1 106 ? -5.579 -4.223 1.383 1.00 98.31 106 ALA A CA 1
ATOM 774 C C . ALA A 1 106 ? -5.730 -3.547 0.022 1.00 98.31 106 ALA A C 1
ATOM 776 O O . ALA A 1 106 ? -6.800 -3.600 -0.594 1.00 98.31 106 ALA A O 1
ATOM 777 N N . PHE A 1 107 ? -4.648 -2.935 -0.453 1.00 98.00 107 PHE A N 1
ATOM 778 C CA . PHE A 1 107 ? -4.545 -2.538 -1.845 1.00 98.00 107 PHE A CA 1
ATOM 779 C C . PHE A 1 107 ? -4.140 -3.735 -2.687 1.00 98.00 107 PHE A C 1
ATOM 781 O O . PHE A 1 107 ? -3.103 -4.363 -2.461 1.00 98.00 107 PHE A O 1
ATOM 788 N N . CYS A 1 108 ? -4.955 -4.016 -3.691 1.00 96.88 108 CYS A N 1
ATOM 789 C CA . CYS A 1 108 ? -4.764 -5.135 -4.584 1.00 96.88 108 CYS A CA 1
ATOM 790 C C . CYS A 1 108 ? -4.676 -4.645 -6.022 1.00 96.88 108 CYS A C 1
ATOM 792 O O . CYS A 1 108 ? -5.339 -3.688 -6.416 1.00 96.88 108 CYS A O 1
ATOM 794 N N . VAL A 1 109 ? -3.878 -5.323 -6.831 1.00 94.25 109 VAL A N 1
ATOM 795 C CA . VAL A 1 109 ? -3.779 -5.072 -8.265 1.00 94.25 109 VAL A CA 1
ATOM 796 C C . VAL A 1 109 ? -4.427 -6.247 -8.969 1.00 94.25 109 VAL A C 1
ATOM 798 O O . VAL A 1 109 ? -4.133 -7.410 -8.673 1.00 94.25 109 VAL A O 1
ATOM 801 N N . LYS A 1 110 ? -5.336 -5.965 -9.906 1.00 90.62 110 LYS A N 1
ATOM 802 C CA . LYS A 1 110 ? -5.828 -7.012 -10.802 1.00 90.62 110 LYS A CA 1
ATOM 803 C C . LYS A 1 110 ? -4.614 -7.589 -11.520 1.00 90.62 110 LYS A C 1
ATOM 805 O O . LYS A 1 110 ? -3.874 -6.794 -12.104 1.00 90.62 110 LYS A O 1
ATOM 810 N N . PRO A 1 111 ? -4.373 -8.917 -11.471 1.00 82.44 111 PRO A N 1
ATOM 811 C CA . PRO A 1 111 ? -3.340 -9.494 -12.310 1.00 82.44 111 PRO A CA 1
ATOM 812 C C . PRO A 1 111 ? -3.628 -8.983 -13.711 1.00 82.44 111 PRO A C 1
ATOM 814 O O . PRO A 1 111 ? -4.779 -9.046 -14.158 1.00 82.44 111 PRO A O 1
ATOM 817 N N . HIS A 1 112 ? -2.630 -8.380 -14.356 1.00 69.38 112 HIS A N 1
ATOM 818 C CA . HIS A 1 112 ? -2.787 -8.047 -15.756 1.00 69.38 112 HIS A CA 1
ATOM 819 C C . HIS A 1 112 ? -3.137 -9.369 -16.426 1.00 69.38 112 HIS A C 1
ATOM 821 O O . HIS A 1 112 ? -2.295 -10.261 -16.541 1.00 69.38 112 HIS A O 1
ATOM 827 N N . SER A 1 113 ? -4.399 -9.509 -16.831 1.00 59.78 113 SER A N 1
ATOM 828 C CA . SER A 1 113 ? -4.764 -10.407 -17.901 1.00 59.78 113 SER A CA 1
ATOM 829 C C . SER A 1 113 ? -4.085 -9.793 -19.112 1.00 59.78 113 SER A C 1
ATOM 831 O O . SER A 1 113 ? -4.694 -9.064 -19.889 1.00 59.78 113 SER A O 1
ATOM 833 N N . CYS A 1 114 ? -2.774 -10.003 -19.227 1.00 47.44 114 CYS A N 1
ATOM 834 C CA . CYS A 1 114 ? -2.191 -10.203 -20.527 1.00 47.44 114 CYS A CA 1
ATOM 835 C C . CYS A 1 114 ? -3.007 -11.373 -21.052 1.00 47.44 114 CYS A C 1
ATOM 837 O O 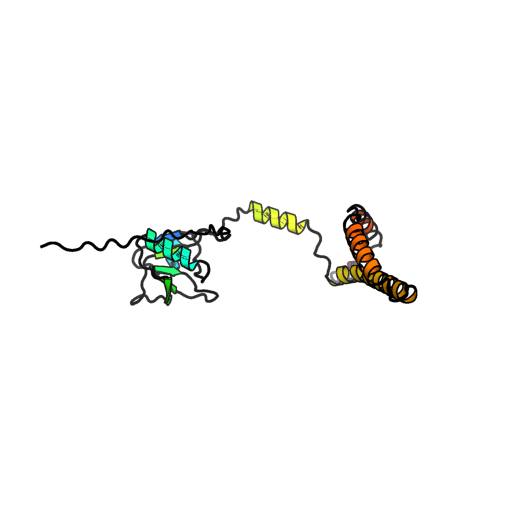. CYS A 1 114 ? -2.707 -12.518 -20.719 1.00 47.44 114 CYS A O 1
ATOM 839 N N . GLU A 1 115 ? -4.126 -11.093 -21.717 1.00 50.12 115 GLU A N 1
ATOM 840 C CA . GLU A 1 115 ? -4.782 -12.122 -22.489 1.00 50.12 115 GLU A CA 1
ATOM 841 C C . GLU A 1 115 ? -3.664 -12.752 -23.316 1.00 50.12 115 GLU A C 1
ATOM 843 O O . GLU A 1 115 ? -2.828 -12.055 -23.905 1.00 50.12 115 GLU A O 1
ATOM 848 N N . ASP A 1 116 ? -3.565 -14.075 -23.231 1.00 52.56 116 ASP A N 1
ATOM 849 C CA . ASP A 1 116 ? -2.476 -14.867 -23.791 1.00 52.56 116 ASP A CA 1
ATOM 850 C C . ASP A 1 116 ? -2.248 -14.596 -25.292 1.00 52.56 116 ASP A C 1
ATOM 852 O O . ASP A 1 116 ? -1.211 -14.979 -25.833 1.00 52.56 116 ASP A O 1
ATOM 856 N N . GLU A 1 117 ? -3.155 -13.878 -25.959 1.00 56.69 117 GLU A N 1
ATOM 857 C CA . GLU A 1 117 ? -3.029 -13.394 -27.328 1.00 56.69 117 GLU A CA 1
ATOM 858 C C . GLU A 1 117 ? -1.891 -12.394 -27.538 1.00 56.69 117 GLU A C 1
ATOM 860 O O . GLU A 1 117 ? -1.103 -12.604 -28.459 1.00 56.69 117 GLU A O 1
ATOM 865 N N . ASP A 1 118 ? -1.717 -11.375 -26.692 1.00 58.81 118 ASP A N 1
ATOM 866 C CA . ASP A 1 118 ? -0.654 -10.378 -26.904 1.00 58.81 118 ASP A CA 1
ATOM 867 C C . ASP A 1 118 ? 0.719 -10.925 -26.520 1.00 58.81 118 ASP A C 1
ATOM 869 O O . ASP A 1 118 ? 1.721 -10.623 -27.170 1.00 58.81 118 ASP A O 1
ATOM 873 N N . ARG A 1 119 ? 0.788 -11.812 -25.519 1.00 60.91 119 ARG A N 1
ATOM 874 C CA . ARG A 1 119 ? 2.037 -12.518 -25.209 1.00 60.91 119 ARG A CA 1
ATOM 875 C C . ARG A 1 119 ? 2.370 -13.538 -26.294 1.00 60.91 119 ARG A C 1
ATOM 877 O O . ARG A 1 119 ? 3.530 -13.624 -26.688 1.00 60.91 119 ARG A O 1
ATOM 884 N N . ALA A 1 120 ? 1.393 -14.276 -26.824 1.00 63.50 120 ALA A N 1
ATOM 885 C CA . ALA A 1 120 ? 1.619 -15.170 -27.956 1.00 63.50 120 ALA A CA 1
ATOM 886 C C . ALA A 1 120 ? 1.978 -14.394 -29.230 1.00 63.50 120 ALA A C 1
ATOM 888 O O . ALA A 1 120 ? 2.842 -14.845 -29.981 1.00 63.50 120 ALA A O 1
ATOM 889 N N . ALA A 1 121 ? 1.370 -13.232 -29.473 1.00 71.19 121 ALA A N 1
ATOM 890 C CA . ALA A 1 121 ? 1.715 -12.342 -30.575 1.00 71.19 121 ALA A CA 1
ATOM 891 C C . ALA A 1 121 ? 3.125 -11.768 -30.398 1.00 71.19 121 ALA A C 1
ATOM 893 O O . ALA A 1 121 ? 3.913 -11.827 -31.338 1.00 71.19 121 ALA A O 1
ATOM 894 N N . TYR A 1 122 ? 3.487 -11.324 -29.192 1.00 73.06 122 TYR A N 1
ATOM 895 C CA . TYR A 1 122 ? 4.832 -10.860 -28.860 1.00 73.06 122 TYR A CA 1
ATOM 896 C C . TYR A 1 122 ? 5.872 -11.970 -29.016 1.00 73.06 122 TYR A C 1
ATOM 898 O O . TYR A 1 122 ? 6.888 -11.758 -29.665 1.00 73.06 122 TYR A O 1
ATOM 906 N N . VAL A 1 123 ? 5.623 -13.179 -28.504 1.00 74.25 123 VAL A N 1
ATOM 907 C CA . VAL A 1 123 ? 6.523 -14.334 -28.675 1.00 74.25 123 VAL A CA 1
ATOM 908 C C . VAL A 1 123 ? 6.619 -14.736 -30.152 1.00 74.25 123 VAL A C 1
ATOM 910 O O . VAL A 1 123 ? 7.716 -15.022 -30.632 1.00 74.25 123 VAL A O 1
ATOM 913 N N . ARG A 1 124 ? 5.512 -14.707 -30.911 1.00 78.38 124 ARG A N 1
ATOM 914 C CA . ARG A 1 124 ? 5.521 -14.945 -32.368 1.00 78.38 124 ARG A CA 1
ATOM 915 C C . ARG A 1 124 ? 6.285 -13.865 -33.133 1.00 78.38 124 ARG A C 1
ATOM 917 O O . ARG A 1 124 ? 6.918 -14.199 -34.131 1.00 78.38 124 ARG A O 1
ATOM 924 N N . ASP A 1 125 ? 6.195 -12.603 -32.727 1.00 80.94 125 ASP A N 1
ATOM 925 C CA . ASP A 1 125 ? 6.946 -11.499 -33.336 1.00 80.94 125 ASP A CA 1
ATOM 926 C C . ASP A 1 125 ? 8.432 -11.604 -32.980 1.00 80.94 125 ASP A C 1
ATOM 928 O O . ASP A 1 125 ? 9.292 -11.539 -33.854 1.00 80.94 125 ASP A O 1
ATOM 932 N N . TYR A 1 126 ? 8.747 -11.888 -31.717 1.00 77.06 126 TYR A N 1
ATOM 933 C CA . TYR A 1 126 ? 10.111 -12.073 -31.233 1.00 77.06 126 TYR A CA 1
ATOM 934 C C . TYR A 1 126 ? 10.806 -13.258 -31.915 1.00 77.06 126 TYR A C 1
ATOM 936 O O . TYR A 1 126 ? 11.956 -13.139 -32.323 1.00 77.06 126 TYR A O 1
ATOM 944 N N . ALA A 1 127 ? 10.096 -14.370 -32.127 1.00 80.75 127 ALA A N 1
ATOM 945 C CA . ALA A 1 127 ? 10.607 -15.518 -32.878 1.00 80.75 127 ALA A CA 1
ATOM 946 C C . ALA A 1 127 ? 10.808 -15.228 -34.379 1.00 80.75 127 ALA A C 1
ATOM 948 O O . ALA A 1 127 ? 11.594 -15.910 -35.035 1.00 80.75 127 ALA A O 1
ATOM 949 N N . ARG A 1 128 ? 10.103 -14.233 -34.938 1.00 81.81 128 ARG A N 1
ATOM 950 C CA . ARG A 1 128 ? 10.287 -13.780 -36.328 1.00 81.81 128 ARG A CA 1
ATOM 951 C C . ARG A 1 128 ? 11.370 -12.719 -36.473 1.00 81.81 128 ARG A C 1
ATOM 953 O O . ARG A 1 128 ? 11.878 -12.536 -37.580 1.00 81.81 128 ARG A O 1
ATOM 960 N N . ARG A 1 129 ? 11.722 -12.004 -35.402 1.00 82.00 129 ARG A N 1
ATOM 961 C CA . ARG A 1 129 ? 12.799 -11.019 -35.460 1.00 82.00 129 ARG A CA 1
ATOM 962 C C . ARG A 1 129 ? 14.138 -11.741 -35.605 1.00 82.00 129 ARG A C 1
ATOM 964 O O . ARG A 1 129 ? 14.417 -12.672 -34.850 1.00 82.00 129 ARG A O 1
ATOM 971 N N . PRO A 1 130 ? 14.988 -11.320 -36.557 1.00 76.88 130 PRO A N 1
ATOM 972 C CA . PRO A 1 130 ? 16.351 -11.816 -36.601 1.00 76.88 130 PRO A CA 1
ATOM 973 C C . PRO A 1 130 ? 17.038 -11.489 -35.266 1.00 76.88 130 PRO A C 1
ATOM 975 O O . PRO A 1 130 ? 16.770 -10.425 -34.694 1.00 76.88 130 PRO A O 1
ATOM 978 N N . PRO A 1 131 ? 17.897 -12.388 -34.753 1.00 78.38 131 PRO A N 1
ATOM 979 C CA . PRO A 1 131 ? 18.587 -12.165 -33.492 1.00 78.38 131 PRO A CA 1
ATOM 980 C C . PRO A 1 131 ? 19.314 -10.816 -33.537 1.00 78.38 131 PRO A C 1
ATOM 982 O O . PRO A 1 131 ? 19.846 -10.452 -34.594 1.00 78.38 131 PRO A O 1
ATOM 985 N N . PRO A 1 132 ? 19.336 -10.061 -32.423 1.00 74.56 132 PRO A N 1
ATOM 986 C CA . PRO A 1 132 ? 20.022 -8.781 -32.380 1.00 74.56 132 PRO A CA 1
ATOM 987 C C . PRO A 1 132 ? 21.468 -8.986 -32.827 1.00 74.56 132 PRO A C 1
ATOM 989 O O . PRO A 1 132 ? 22.205 -9.798 -32.263 1.00 74.56 132 PRO A O 1
ATOM 992 N N . VAL A 1 133 ? 21.847 -8.286 -33.897 1.00 76.50 133 VAL A N 1
ATOM 993 C CA . VAL A 1 133 ? 23.189 -8.382 -34.470 1.00 76.50 133 VAL A CA 1
ATOM 994 C C . VAL A 1 133 ? 24.172 -7.971 -33.370 1.00 76.50 133 VAL A C 1
ATOM 996 O O . VAL A 1 133 ? 23.959 -6.927 -32.746 1.00 76.50 133 VAL A O 1
ATOM 999 N N . PRO A 1 134 ? 25.220 -8.762 -33.078 1.00 74.69 134 PRO A N 1
ATOM 1000 C CA . PRO A 1 134 ? 26.148 -8.440 -32.002 1.00 74.69 134 PRO A CA 1
ATOM 1001 C C . PRO A 1 134 ? 26.708 -7.028 -32.192 1.00 74.69 134 PRO A C 1
ATOM 1003 O O . PRO A 1 134 ? 27.088 -6.649 -33.300 1.00 74.69 134 PRO A O 1
ATOM 1006 N N . ALA A 1 135 ? 26.789 -6.250 -31.108 1.00 63.81 135 ALA A N 1
ATOM 1007 C CA . ALA A 1 135 ? 27.214 -4.845 -31.135 1.00 63.81 135 ALA A CA 1
ATOM 1008 C C . ALA A 1 135 ? 28.579 -4.625 -31.828 1.00 63.81 135 ALA A C 1
ATOM 1010 O O . ALA A 1 135 ? 28.844 -3.558 -32.384 1.00 63.81 135 ALA A O 1
ATOM 1011 N N . SER A 1 136 ? 29.430 -5.656 -31.862 1.00 63.75 136 SER A N 1
ATOM 1012 C CA . SER A 1 136 ? 30.714 -5.655 -32.570 1.00 63.75 136 SER A CA 1
ATOM 1013 C C . SER A 1 136 ? 30.595 -5.595 -34.101 1.00 63.75 136 SER A C 1
ATOM 1015 O O . SER A 1 136 ? 31.532 -5.130 -34.752 1.00 63.75 136 SER A O 1
ATOM 1017 N N . ALA A 1 137 ? 29.469 -6.023 -34.681 1.00 59.34 137 ALA A N 1
ATOM 1018 C CA . ALA A 1 137 ? 29.182 -5.897 -36.111 1.00 59.34 137 ALA A CA 1
ATOM 1019 C C . ALA A 1 137 ? 28.764 -4.461 -36.469 1.00 59.34 137 ALA A C 1
ATOM 1021 O O . ALA A 1 137 ? 29.294 -3.885 -37.416 1.00 59.34 137 ALA A O 1
ATOM 1022 N N . VAL A 1 138 ? 27.912 -3.838 -35.648 1.00 58.59 138 VAL A N 1
ATOM 1023 C CA . VAL A 1 138 ? 27.436 -2.455 -35.855 1.00 58.59 138 VAL A CA 1
ATOM 1024 C C . VAL A 1 138 ? 28.576 -1.437 -35.706 1.00 58.59 138 VAL A C 1
ATOM 1026 O O . VAL A 1 138 ? 28.674 -0.474 -36.465 1.00 58.59 138 VAL A O 1
ATOM 1029 N N . ALA A 1 139 ? 29.506 -1.680 -34.778 1.00 57.03 139 ALA A N 1
ATOM 1030 C CA . ALA A 1 139 ? 30.684 -0.831 -34.593 1.00 57.03 139 ALA A CA 1
ATOM 1031 C C . ALA A 1 139 ? 31.661 -0.864 -35.786 1.00 57.03 139 ALA A C 1
ATOM 1033 O O . ALA A 1 139 ? 32.463 0.060 -35.953 1.00 57.03 139 ALA A O 1
ATOM 1034 N N . ARG A 1 140 ? 31.621 -1.916 -36.616 1.00 56.72 140 ARG A N 1
ATOM 1035 C CA . ARG A 1 140 ? 32.528 -2.075 -37.759 1.00 56.72 140 ARG A CA 1
ATOM 1036 C C . ARG A 1 140 ? 32.049 -1.274 -38.977 1.00 56.72 140 ARG A C 1
ATOM 1038 O O . ARG A 1 140 ? 32.880 -0.636 -39.620 1.00 56.72 140 ARG A O 1
ATOM 1045 N N . ASP A 1 141 ? 30.738 -1.196 -39.203 1.00 54.50 141 ASP A N 1
ATOM 1046 C CA . ASP A 1 141 ? 30.148 -0.422 -40.310 1.00 54.50 141 ASP A CA 1
ATOM 1047 C C . ASP A 1 141 ? 30.192 1.099 -40.092 1.00 54.50 141 ASP A C 1
ATOM 1049 O O . ASP A 1 141 ? 30.378 1.864 -41.037 1.00 54.50 141 ASP A O 1
ATOM 1053 N N . LEU A 1 142 ? 30.140 1.571 -38.843 1.00 52.56 142 LEU A N 1
ATOM 1054 C CA . LEU A 1 142 ? 30.264 3.006 -38.539 1.00 52.56 142 LEU A CA 1
ATOM 1055 C C . LEU A 1 142 ? 31.711 3.531 -38.599 1.00 52.56 142 LEU A C 1
ATOM 1057 O O . LEU A 1 142 ? 31.936 4.744 -38.572 1.00 52.56 142 LEU A O 1
ATOM 1061 N N . ARG A 1 143 ? 32.715 2.648 -38.708 1.00 52.34 143 ARG A N 1
ATOM 1062 C CA . ARG A 1 143 ? 34.135 3.043 -38.731 1.00 52.34 143 ARG A CA 1
ATOM 1063 C C . ARG A 1 143 ? 34.609 3.530 -40.105 1.00 52.34 143 ARG A C 1
ATOM 1065 O O . ARG A 1 143 ? 35.540 4.331 -40.166 1.00 52.34 143 ARG A O 1
ATOM 1072 N N . ALA A 1 144 ? 33.957 3.099 -41.185 1.00 53.44 144 ALA A N 1
ATOM 1073 C CA . ALA A 1 144 ? 34.272 3.517 -42.551 1.00 53.44 144 ALA A CA 1
ATOM 1074 C C . ALA A 1 144 ? 33.946 5.005 -42.850 1.00 53.44 144 ALA A C 1
ATOM 1076 O O . ALA A 1 144 ? 34.830 5.710 -43.343 1.00 53.44 144 ALA A O 1
ATOM 1077 N N . PRO A 1 145 ? 32.759 5.553 -42.506 1.00 54.50 145 PRO A N 1
ATOM 1078 C CA . PRO A 1 145 ? 32.434 6.951 -42.820 1.00 54.50 145 PRO A CA 1
ATOM 1079 C C . PRO A 1 145 ? 33.201 7.973 -41.962 1.00 54.50 145 PRO A C 1
ATOM 1081 O O . PRO A 1 145 ? 33.472 9.087 -42.411 1.00 54.50 145 PRO A O 1
ATOM 1084 N N . ALA A 1 146 ? 33.620 7.602 -40.746 1.00 55.19 146 ALA A N 1
ATOM 1085 C CA . ALA A 1 146 ? 34.363 8.497 -39.856 1.00 55.19 146 ALA A CA 1
ATOM 1086 C C . ALA A 1 146 ? 35.809 8.760 -40.323 1.00 55.19 146 ALA A C 1
ATOM 1088 O O . ALA A 1 146 ? 36.352 9.840 -40.079 1.00 55.19 146 ALA A O 1
ATOM 1089 N N . ALA A 1 147 ? 36.443 7.796 -41.002 1.00 58.78 147 ALA A N 1
ATOM 1090 C CA . ALA A 1 147 ? 37.783 7.970 -41.563 1.00 58.78 147 ALA A CA 1
ATOM 1091 C C . ALA A 1 147 ? 37.771 8.884 -42.804 1.00 58.78 147 ALA A C 1
ATOM 1093 O O . ALA A 1 147 ? 38.622 9.767 -42.917 1.00 58.78 147 ALA A O 1
ATOM 1094 N N . ALA A 1 148 ? 36.764 8.739 -43.675 1.00 57.84 148 ALA A N 1
ATOM 1095 C CA . ALA A 1 148 ? 36.603 9.563 -44.876 1.00 57.84 148 ALA A CA 1
ATOM 1096 C C . ALA A 1 148 ? 36.341 11.050 -44.554 1.00 57.84 148 ALA A C 1
ATOM 1098 O O . ALA A 1 148 ? 36.866 11.944 -45.225 1.00 57.84 148 ALA A O 1
ATOM 1099 N N . LEU A 1 149 ? 35.595 11.339 -43.481 1.00 58.91 149 LEU A N 1
ATOM 1100 C CA . LEU A 1 149 ? 35.350 12.716 -43.033 1.00 58.91 149 LEU A CA 1
ATOM 1101 C C . LEU A 1 149 ? 36.625 13.411 -42.522 1.00 58.91 149 LEU A C 1
ATOM 1103 O O . LEU A 1 149 ? 36.803 14.611 -42.739 1.00 58.91 149 LEU A O 1
ATOM 1107 N N . LYS A 1 150 ? 37.554 12.672 -41.901 1.00 63.94 150 LYS A N 1
ATOM 1108 C CA . LYS A 1 150 ? 38.818 13.243 -41.401 1.00 63.94 150 LYS A CA 1
ATOM 1109 C C . LYS A 1 150 ? 39.781 13.626 -42.527 1.00 63.94 150 LYS A C 1
ATOM 1111 O O . LYS A 1 150 ? 40.451 14.653 -42.418 1.00 63.94 150 LYS A O 1
ATOM 1116 N N . SER A 1 151 ? 39.842 12.852 -43.613 1.00 62.31 151 SER A N 1
ATOM 1117 C CA . SER A 1 151 ? 40.689 13.189 -44.767 1.00 62.31 151 SER A CA 1
ATOM 1118 C C . SER A 1 151 ? 40.177 14.409 -45.536 1.00 62.31 151 SER A C 1
ATOM 1120 O O . SER A 1 151 ? 40.979 15.237 -45.964 1.00 62.31 151 SER A O 1
ATOM 1122 N N . LEU A 1 152 ? 38.854 14.567 -45.654 1.00 60.03 152 LEU A N 1
ATOM 1123 C CA . LEU A 1 152 ? 38.240 15.746 -46.279 1.00 60.03 152 LEU A CA 1
ATOM 1124 C C . LEU A 1 152 ? 38.470 17.021 -45.454 1.00 60.03 152 LEU A C 1
ATOM 1126 O O . LEU A 1 152 ? 38.846 18.049 -46.015 1.00 60.03 152 LEU A O 1
ATOM 1130 N N . ALA A 1 153 ? 38.340 16.945 -44.126 1.00 59.72 153 ALA A N 1
ATOM 1131 C CA . ALA A 1 153 ? 38.599 18.083 -43.241 1.00 59.72 153 ALA A CA 1
ATOM 1132 C C . ALA A 1 153 ? 40.073 18.532 -43.262 1.00 59.72 153 ALA A C 1
ATOM 1134 O O . ALA A 1 153 ? 40.353 19.729 -43.249 1.00 59.72 153 ALA A O 1
ATOM 1135 N N . LYS A 1 154 ? 41.024 17.589 -43.344 1.00 63.81 154 LYS A N 1
ATOM 1136 C CA . LYS A 1 154 ? 42.457 17.917 -43.417 1.00 63.81 154 LYS A CA 1
ATOM 1137 C C . LYS A 1 154 ? 42.842 18.569 -44.748 1.00 63.81 154 LYS A C 1
ATOM 1139 O O . LYS A 1 154 ? 43.676 19.466 -44.748 1.00 63.81 154 LYS A O 1
ATOM 1144 N N . LYS A 1 155 ? 42.216 18.165 -45.858 1.00 62.28 155 LYS A N 1
ATOM 1145 C CA . LYS A 1 155 ? 42.447 18.785 -47.171 1.00 62.28 155 LYS A CA 1
ATOM 1146 C C . LYS A 1 155 ? 41.897 20.217 -47.232 1.00 62.28 155 LYS A C 1
ATOM 1148 O O . LYS A 1 155 ? 42.596 21.107 -47.701 1.00 62.28 155 LYS A O 1
ATOM 1153 N N . ALA A 1 156 ? 40.711 20.459 -46.668 1.00 57.72 156 ALA A N 1
ATOM 1154 C CA . ALA A 1 156 ? 40.119 21.798 -46.602 1.00 57.72 156 ALA A CA 1
ATOM 1155 C C . ALA A 1 156 ? 40.951 22.794 -45.769 1.00 57.72 156 ALA A C 1
ATOM 1157 O O . ALA A 1 156 ? 40.940 23.987 -46.049 1.00 57.72 156 ALA A O 1
ATOM 1158 N N . LEU A 1 157 ? 41.70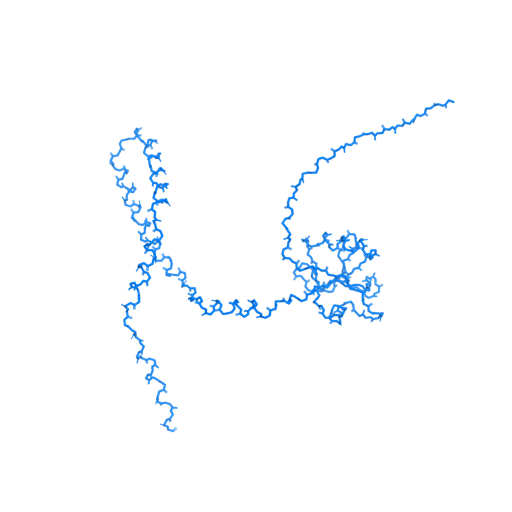6 22.315 -44.773 1.00 55.78 157 LEU A N 1
ATOM 1159 C CA . LEU A 1 157 ? 42.528 23.169 -43.910 1.00 55.78 157 LEU A CA 1
ATOM 1160 C C . LEU A 1 157 ? 43.829 23.655 -44.580 1.00 55.78 157 LEU A C 1
ATOM 1162 O O . LEU A 1 157 ? 44.443 24.597 -44.088 1.00 55.78 157 LEU A O 1
ATOM 1166 N N . CYS A 1 158 ? 44.259 23.031 -45.682 1.00 55.47 158 CYS A N 1
ATOM 1167 C CA . CYS A 1 158 ? 45.511 23.378 -46.364 1.00 55.47 158 CYS A CA 1
ATOM 1168 C C . CYS A 1 158 ? 45.342 24.379 -47.519 1.00 55.47 158 CYS A C 1
ATOM 1170 O O . CYS A 1 158 ? 46.340 24.942 -47.957 1.00 55.47 158 CYS A O 1
ATOM 1172 N N . GLU A 1 159 ? 44.120 24.620 -48.004 1.00 54.09 159 GLU A N 1
ATOM 1173 C CA . GLU A 1 159 ? 43.887 25.407 -49.230 1.00 54.09 159 GLU A CA 1
ATOM 1174 C C . GLU A 1 159 ? 43.216 26.776 -49.003 1.00 54.09 159 GLU A C 1
ATOM 1176 O O . GLU A 1 159 ? 43.112 27.555 -49.947 1.00 54.09 159 GLU A O 1
ATOM 1181 N N . THR A 1 160 ? 42.803 27.135 -47.779 1.00 52.88 160 THR A N 1
ATOM 1182 C CA . THR A 1 160 ? 42.086 28.406 -47.532 1.00 52.88 160 THR A CA 1
ATOM 1183 C C . THR A 1 160 ? 42.855 29.393 -46.644 1.00 52.88 160 THR A C 1
ATOM 1185 O O . THR A 1 160 ? 43.121 29.073 -45.481 1.00 52.88 160 THR A O 1
ATOM 1188 N N . PRO A 1 161 ? 43.164 30.617 -47.120 1.00 55.66 161 PRO A N 1
ATOM 1189 C CA . PRO A 1 161 ? 43.721 31.676 -46.282 1.00 55.66 161 PRO A CA 1
ATOM 1190 C C . PRO A 1 161 ? 42.714 32.133 -45.210 1.00 55.66 161 PRO A C 1
ATOM 1192 O O . PRO A 1 161 ? 41.501 32.159 -45.413 1.00 55.66 161 PRO A O 1
ATOM 1195 N N . ALA A 1 162 ? 43.234 32.519 -44.042 1.00 54.44 162 ALA A N 1
ATOM 1196 C CA . ALA A 1 162 ? 42.508 32.635 -42.771 1.00 54.44 162 ALA 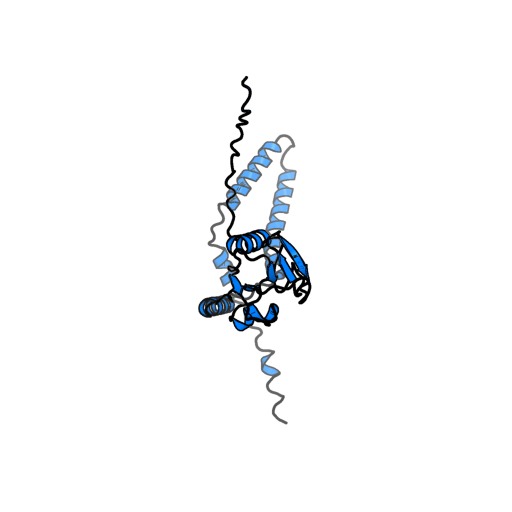A CA 1
ATOM 1197 C C . ALA A 1 162 ? 41.339 33.649 -42.708 1.00 54.44 162 ALA A C 1
ATOM 1199 O O . ALA A 1 162 ? 40.660 33.727 -41.683 1.00 54.44 162 ALA A O 1
ATOM 1200 N N . ARG A 1 163 ? 41.067 34.424 -43.766 1.00 50.19 163 ARG A N 1
ATOM 1201 C CA . ARG A 1 163 ? 39.988 35.430 -43.780 1.00 50.19 163 ARG A CA 1
ATOM 1202 C C . ARG A 1 163 ? 38.610 34.896 -44.193 1.00 50.19 163 ARG A C 1
ATOM 1204 O O . ARG A 1 163 ? 37.624 35.548 -43.869 1.00 50.19 163 ARG A O 1
ATOM 1211 N N . ASP A 1 164 ? 38.520 33.687 -44.754 1.00 50.62 164 ASP A N 1
ATOM 1212 C CA . ASP A 1 164 ? 37.247 33.104 -45.230 1.00 50.62 164 ASP A CA 1
ATOM 1213 C C . ASP A 1 164 ? 36.649 32.013 -44.315 1.00 50.62 164 ASP A C 1
ATOM 1215 O O . ASP A 1 164 ? 35.640 31.379 -44.644 1.00 50.62 164 ASP A O 1
ATOM 1219 N N . LEU A 1 165 ? 37.220 31.807 -43.121 1.00 52.38 165 LEU A N 1
ATOM 1220 C CA . LEU A 1 165 ? 36.833 30.731 -42.188 1.00 52.38 165 LEU A CA 1
ATOM 1221 C C . LEU A 1 165 ? 35.385 30.833 -41.666 1.00 52.38 165 LEU A C 1
ATOM 1223 O O . LEU A 1 165 ? 34.770 29.820 -41.330 1.00 52.38 165 LEU A O 1
ATOM 1227 N N . ARG A 1 166 ? 34.794 32.037 -41.617 1.00 56.19 166 ARG A N 1
ATOM 1228 C CA . ARG A 1 166 ? 33.379 32.204 -41.219 1.00 56.19 166 ARG A CA 1
ATOM 1229 C C . ARG A 1 166 ? 32.397 31.864 -42.343 1.00 56.19 166 ARG A C 1
ATOM 1231 O O . ARG A 1 166 ? 31.339 31.310 -42.053 1.00 56.19 166 ARG A O 1
ATOM 1238 N N . ALA A 1 167 ? 32.748 32.133 -43.602 1.00 54.19 167 ALA A N 1
ATOM 1239 C CA . ALA A 1 167 ? 31.903 31.798 -44.751 1.00 54.19 167 ALA A CA 1
ATOM 1240 C C . ALA A 1 167 ? 31.885 30.279 -45.014 1.00 54.19 167 ALA A C 1
ATOM 1242 O O . ALA A 1 167 ? 30.837 29.691 -45.285 1.00 54.19 167 ALA A O 1
ATOM 1243 N N . SER A 1 168 ? 33.026 29.613 -44.831 1.00 55.56 168 SER A N 1
ATOM 1244 C CA . SER A 1 168 ? 33.180 28.167 -45.048 1.00 55.56 168 SER A CA 1
ATOM 1245 C C . SER A 1 168 ? 32.551 27.310 -43.935 1.00 55.56 168 SER A C 1
ATOM 1247 O O . SER A 1 168 ? 31.977 26.257 -44.222 1.00 55.56 168 SER A O 1
ATOM 1249 N N . ALA A 1 169 ? 32.520 27.783 -42.683 1.00 59.59 169 ALA A N 1
ATOM 1250 C CA . ALA A 1 169 ? 31.787 27.108 -41.603 1.00 59.59 169 ALA A CA 1
ATOM 1251 C C . ALA A 1 169 ? 30.257 27.113 -41.816 1.00 59.59 169 ALA A C 1
ATOM 1253 O O . AL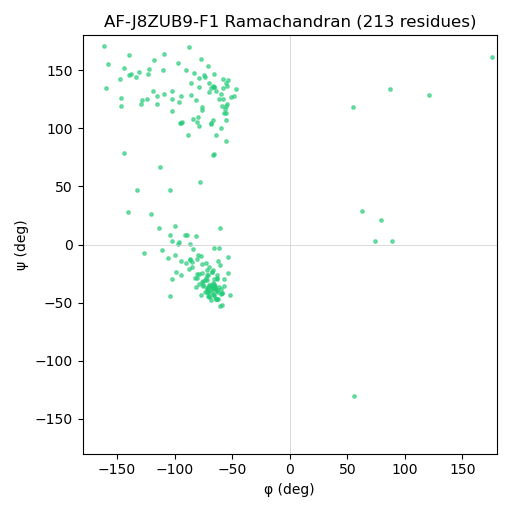A A 1 169 ? 29.573 26.147 -41.464 1.00 59.59 169 ALA A O 1
ATOM 1254 N N . ALA A 1 170 ? 29.709 28.176 -42.416 1.00 61.03 170 ALA A N 1
ATOM 1255 C CA . ALA A 1 170 ? 28.294 28.241 -42.784 1.00 61.03 170 ALA A CA 1
ATOM 1256 C C . ALA A 1 170 ? 27.966 27.301 -43.961 1.00 61.03 170 ALA A C 1
ATOM 1258 O O . ALA A 1 170 ? 26.948 26.607 -43.922 1.00 61.03 170 ALA A O 1
ATOM 1259 N N . ALA A 1 171 ? 28.861 27.207 -44.951 1.00 59.59 171 ALA A N 1
ATOM 1260 C CA . ALA A 1 171 ? 28.724 26.283 -46.079 1.00 59.59 171 ALA A CA 1
ATOM 1261 C C . ALA A 1 171 ? 28.793 24.804 -45.650 1.00 59.59 171 ALA A C 1
ATOM 1263 O O . ALA A 1 171 ? 28.016 23.982 -46.130 1.00 59.59 171 ALA A O 1
ATOM 1264 N N . LEU A 1 172 ? 29.654 24.455 -44.687 1.00 60.50 172 LEU A N 1
ATOM 1265 C CA . LEU A 1 172 ? 29.720 23.090 -44.147 1.00 60.50 172 LEU A CA 1
ATOM 1266 C C . LEU A 1 172 ? 28.447 22.698 -43.384 1.00 60.50 172 LEU A C 1
ATOM 1268 O O . LEU A 1 172 ? 27.991 21.560 -43.493 1.00 60.50 172 LEU A O 1
ATOM 1272 N N . LYS A 1 173 ? 27.827 23.637 -42.657 1.00 69.12 173 LYS A N 1
ATOM 1273 C CA . LYS A 1 173 ? 26.543 23.386 -41.981 1.00 69.12 173 LYS A CA 1
ATOM 1274 C C . LYS A 1 173 ? 25.392 23.186 -42.970 1.00 69.12 173 LYS A C 1
ATOM 1276 O O . LYS A 1 173 ? 24.541 22.332 -42.723 1.00 69.12 173 LYS A O 1
ATOM 1281 N N . SER A 1 174 ? 25.356 23.926 -44.081 1.00 66.19 174 SER A N 1
ATOM 1282 C CA . SER A 1 174 ? 24.308 23.750 -45.096 1.00 66.19 174 SER A CA 1
ATOM 1283 C C . SER A 1 174 ? 24.483 22.448 -45.889 1.00 66.19 174 SER A C 1
ATOM 1285 O O . SER A 1 174 ? 23.495 21.751 -46.119 1.00 66.19 174 SER A O 1
ATOM 1287 N N . LEU A 1 175 ? 25.723 22.053 -46.206 1.00 60.25 175 LEU A N 1
ATOM 1288 C CA . LEU A 1 175 ? 26.039 20.764 -46.838 1.00 60.25 175 LEU A CA 1
ATOM 1289 C C . LEU A 1 175 ? 25.726 19.569 -45.930 1.00 60.25 175 LEU A C 1
ATOM 1291 O O . LEU A 1 175 ? 25.115 18.608 -46.391 1.00 60.25 175 LEU A O 1
ATOM 1295 N N . ALA A 1 176 ? 26.064 19.640 -44.638 1.00 62.25 176 ALA A N 1
ATOM 1296 C CA . ALA A 1 176 ? 25.724 18.589 -43.676 1.00 62.25 176 ALA A CA 1
ATOM 1297 C C . ALA A 1 176 ? 24.203 18.431 -43.512 1.00 62.25 176 ALA A C 1
ATOM 1299 O O . ALA A 1 176 ? 23.699 17.311 -43.450 1.00 62.25 176 ALA A O 1
ATOM 1300 N N . LYS A 1 177 ? 23.458 19.546 -43.508 1.00 64.12 177 LYS A N 1
ATOM 1301 C CA . LYS A 1 177 ? 21.990 19.520 -43.468 1.00 64.12 177 LYS A CA 1
ATOM 1302 C C . LYS A 1 177 ? 21.392 18.936 -44.752 1.00 64.12 177 LYS A C 1
ATOM 1304 O O . LYS A 1 177 ? 20.415 18.204 -44.673 1.00 64.12 177 LYS A O 1
ATOM 1309 N N . LYS A 1 178 ? 21.994 19.204 -45.916 1.00 62.56 178 LYS A N 1
ATOM 1310 C CA . LYS A 1 178 ? 21.544 18.658 -47.205 1.00 62.56 178 LYS A CA 1
ATOM 1311 C C . LYS A 1 178 ? 21.838 17.157 -47.343 1.00 62.56 178 LYS A C 1
ATOM 1313 O O . LYS A 1 178 ? 20.954 16.408 -47.744 1.00 62.56 178 LYS A O 1
ATOM 1318 N N . ALA A 1 179 ? 23.011 16.696 -46.902 1.00 56.88 179 ALA A N 1
ATOM 1319 C CA . ALA A 1 179 ? 23.372 15.273 -46.884 1.00 56.88 179 ALA A CA 1
ATOM 1320 C C . ALA A 1 179 ? 22.476 14.432 -45.950 1.00 56.88 179 ALA A C 1
ATOM 1322 O O . ALA A 1 179 ? 22.218 13.261 -46.226 1.00 56.88 179 ALA A O 1
ATOM 1323 N N . LEU A 1 180 ? 21.954 15.037 -44.875 1.00 54.78 180 LEU A N 1
ATOM 1324 C CA . LEU A 1 180 ? 20.980 14.390 -43.991 1.00 54.78 180 LEU A CA 1
ATOM 1325 C C . LEU A 1 180 ? 19.587 14.240 -44.632 1.00 54.78 180 LEU A C 1
ATOM 1327 O O . LEU A 1 180 ? 18.810 13.399 -44.195 1.00 54.78 180 LEU A O 1
ATOM 1331 N N . CYS A 1 181 ? 19.264 15.047 -45.648 1.00 50.16 181 CYS A N 1
ATOM 1332 C CA . CYS A 1 181 ? 17.967 15.029 -46.330 1.00 50.16 181 CYS A CA 1
ATOM 1333 C C . CYS A 1 181 ? 17.977 14.233 -47.647 1.00 50.16 181 CYS A C 1
ATOM 1335 O O . CYS A 1 181 ? 16.925 13.762 -48.069 1.00 50.16 181 CYS A O 1
ATOM 1337 N N . GLU A 1 182 ? 19.137 14.063 -48.289 1.00 45.16 182 GLU A N 1
ATOM 1338 C CA . GLU A 1 182 ? 19.284 13.391 -49.592 1.00 45.16 182 GLU A CA 1
ATOM 1339 C C . GLU A 1 182 ? 19.757 11.929 -49.504 1.00 45.16 182 GLU A C 1
ATOM 1341 O O . GLU A 1 182 ? 20.151 11.360 -50.515 1.00 45.16 182 GLU A O 1
ATOM 1346 N N . THR A 1 183 ? 19.702 11.276 -48.339 1.00 48.72 183 THR A N 1
ATOM 1347 C CA . THR A 1 183 ? 19.897 9.816 -48.261 1.00 48.72 183 THR A CA 1
ATOM 1348 C C . THR A 1 183 ? 18.553 9.102 -48.448 1.00 48.72 183 THR A C 1
ATOM 1350 O O . THR A 1 183 ? 17.808 8.931 -47.481 1.00 48.72 183 THR A O 1
ATOM 1353 N N . PRO A 1 184 ? 18.173 8.676 -49.673 1.00 42.78 184 PRO A N 1
ATOM 1354 C CA . PRO A 1 184 ? 16.995 7.845 -49.838 1.00 42.78 184 PRO A CA 1
ATOM 1355 C C . PRO A 1 184 ? 17.227 6.513 -49.123 1.00 42.78 184 PRO A C 1
ATOM 1357 O O . PRO A 1 184 ? 18.225 5.828 -49.337 1.00 42.78 184 PRO A O 1
ATOM 1360 N N . ALA A 1 185 ? 16.246 6.096 -48.326 1.00 47.38 185 ALA A N 1
ATOM 1361 C CA . ALA A 1 185 ? 16.190 4.821 -47.609 1.00 47.38 185 ALA A CA 1
ATOM 1362 C C . ALA A 1 185 ? 16.223 3.556 -48.511 1.00 47.38 185 ALA A C 1
ATOM 1364 O O . ALA A 1 185 ? 15.898 2.459 -48.057 1.00 47.38 185 ALA A O 1
ATOM 1365 N N . ARG A 1 186 ? 16.584 3.679 -49.798 1.00 43.53 186 ARG A N 1
ATOM 1366 C CA . ARG A 1 186 ? 16.611 2.582 -50.775 1.00 43.53 186 ARG A CA 1
ATOM 1367 C C . ARG A 1 186 ? 17.883 1.730 -50.715 1.00 43.53 186 ARG A C 1
ATOM 1369 O O . ARG A 1 186 ? 17.780 0.529 -50.955 1.00 43.53 186 ARG A O 1
ATOM 1376 N N . ASP A 1 187 ? 19.026 2.276 -50.303 1.00 41.19 187 ASP A N 1
ATOM 1377 C CA . ASP A 1 187 ? 20.299 1.535 -50.391 1.00 41.19 187 ASP A CA 1
ATOM 1378 C C . ASP A 1 187 ? 20.574 0.593 -49.207 1.00 41.19 187 ASP A C 1
ATOM 1380 O O . ASP A 1 187 ? 21.351 -0.356 -49.326 1.00 41.19 187 ASP A O 1
ATOM 1384 N N . LEU A 1 188 ? 19.848 0.740 -48.092 1.00 45.16 188 LEU A N 1
ATOM 1385 C CA . LEU A 1 188 ? 19.946 -0.191 -46.959 1.00 45.16 188 LEU A CA 1
ATOM 1386 C C . LEU A 1 188 ? 19.340 -1.575 -47.264 1.00 45.16 188 LEU A C 1
ATOM 1388 O O . LEU A 1 188 ? 19.694 -2.553 -46.607 1.00 45.16 188 LEU A O 1
ATOM 1392 N N . ARG A 1 189 ? 18.476 -1.700 -48.285 1.00 47.00 189 ARG A N 1
ATOM 1393 C CA . ARG A 1 189 ? 17.961 -3.009 -48.738 1.00 47.00 189 ARG A CA 1
ATOM 1394 C C . ARG A 1 189 ? 18.941 -3.764 -49.641 1.00 47.00 189 ARG A C 1
ATOM 1396 O O . ARG A 1 189 ? 18.933 -4.992 -49.618 1.00 47.00 189 ARG A O 1
ATOM 1403 N N . ALA A 1 190 ? 19.796 -3.071 -50.396 1.00 43.97 190 ALA A N 1
ATOM 1404 C CA . ALA A 1 190 ? 20.750 -3.715 -51.303 1.00 43.97 190 ALA A CA 1
ATOM 1405 C C . ALA A 1 190 ? 21.942 -4.341 -50.553 1.00 43.97 190 ALA A C 1
ATOM 1407 O O . ALA A 1 190 ? 22.380 -5.439 -50.899 1.00 43.97 190 ALA A O 1
ATOM 1408 N N . SER A 1 191 ? 22.407 -3.710 -49.467 1.00 42.91 191 SER A N 1
ATOM 1409 C CA . SER A 1 191 ? 23.538 -4.228 -48.676 1.00 42.91 191 SER A CA 1
ATOM 1410 C C . SER A 1 191 ? 23.198 -5.487 -47.861 1.00 42.91 191 SER A C 1
ATOM 1412 O O . SER A 1 191 ? 24.061 -6.332 -47.630 1.00 42.91 191 SER A O 1
ATOM 1414 N N . ALA A 1 192 ? 21.927 -5.684 -47.492 1.00 42.69 192 ALA A N 1
ATOM 1415 C CA . ALA A 1 192 ? 21.482 -6.905 -46.812 1.00 42.69 192 ALA A CA 1
ATOM 1416 C C . ALA A 1 192 ? 21.438 -8.134 -47.747 1.00 42.69 192 ALA A C 1
ATOM 1418 O O . ALA A 1 192 ? 21.644 -9.259 -47.295 1.00 42.69 192 ALA A O 1
ATOM 1419 N N . ALA A 1 193 ? 21.218 -7.938 -49.053 1.00 44.75 193 ALA A N 1
ATOM 1420 C CA . ALA A 1 193 ? 21.152 -9.032 -50.025 1.00 44.75 193 ALA A CA 1
ATOM 1421 C C . ALA A 1 193 ? 22.540 -9.557 -50.448 1.00 44.75 193 ALA A C 1
ATOM 1423 O O . ALA A 1 193 ? 22.670 -10.724 -50.817 1.00 44.75 193 ALA A O 1
ATOM 1424 N N . ALA A 1 194 ? 23.590 -8.731 -50.363 1.00 42.41 194 ALA A N 1
ATOM 1425 C CA . ALA A 1 194 ? 24.943 -9.116 -50.775 1.00 42.41 194 ALA A CA 1
ATOM 1426 C C . ALA A 1 194 ? 25.661 -10.032 -49.761 1.00 42.41 194 ALA A C 1
ATOM 1428 O O . ALA A 1 194 ? 26.508 -10.831 -50.154 1.00 42.41 194 ALA A O 1
ATOM 1429 N N . SER A 1 195 ? 25.286 -9.987 -48.476 1.00 42.16 195 SER A N 1
ATOM 1430 C CA . SER A 1 195 ? 25.924 -10.789 -47.414 1.00 42.16 195 SER A CA 1
ATOM 1431 C C . SER A 1 195 ? 25.385 -12.227 -47.289 1.00 42.16 195 SER A C 1
ATOM 1433 O O . SER A 1 195 ? 25.910 -13.025 -46.518 1.00 42.16 195 SER A O 1
ATOM 1435 N N . LEU A 1 196 ? 24.361 -12.594 -48.071 1.00 44.12 196 LEU A N 1
ATOM 1436 C CA . LEU A 1 196 ? 23.780 -13.948 -48.104 1.00 44.12 196 LEU A CA 1
ATOM 1437 C C . LEU A 1 196 ? 24.427 -14.884 -49.146 1.00 44.12 196 LEU A C 1
ATOM 1439 O O . LEU A 1 196 ? 23.956 -16.003 -49.344 1.00 44.12 196 LEU A O 1
ATOM 1443 N N . ARG A 1 197 ? 25.528 -14.477 -49.795 1.00 45.03 197 ARG A N 1
ATOM 1444 C CA . ARG A 1 197 ? 26.342 -15.347 -50.667 1.00 45.03 197 ARG A CA 1
ATOM 1445 C C . ARG A 1 197 ? 27.725 -15.597 -50.069 1.00 45.03 197 ARG A C 1
ATOM 1447 O O . ARG A 1 197 ? 28.736 -15.186 -50.625 1.00 45.03 197 ARG A O 1
ATOM 1454 N N . ALA A 1 198 ? 27.771 -16.311 -48.951 1.00 42.28 198 ALA A N 1
ATOM 1455 C CA . ALA A 1 198 ? 28.983 -16.999 -48.519 1.00 42.28 198 ALA A CA 1
ATOM 1456 C C . ALA A 1 198 ? 28.630 -18.469 -48.225 1.00 42.28 198 ALA A C 1
ATOM 1458 O O . ALA A 1 198 ? 27.691 -18.723 -47.467 1.00 42.28 198 ALA A O 1
ATOM 1459 N N . PRO A 1 199 ? 29.311 -19.444 -48.854 1.00 45.00 199 PRO A N 1
ATOM 1460 C CA . PRO A 1 199 ? 28.992 -20.854 -48.701 1.00 45.00 199 PRO A CA 1
ATOM 1461 C C . PRO A 1 199 ? 29.258 -21.331 -47.272 1.00 45.00 199 PRO A C 1
ATOM 1463 O O . PRO A 1 199 ? 30.280 -21.043 -46.652 1.00 45.00 199 PRO A O 1
ATOM 1466 N N . SER A 1 200 ? 28.289 -22.087 -46.770 1.00 46.28 200 SER A N 1
ATOM 1467 C CA . SER A 1 200 ? 28.238 -22.694 -45.451 1.00 46.28 200 SER A CA 1
ATOM 1468 C C . SER A 1 200 ? 29.460 -23.566 -45.144 1.00 46.28 200 SER A C 1
ATOM 1470 O O . SER A 1 200 ? 29.623 -24.640 -45.724 1.00 46.28 200 SER A O 1
ATOM 1472 N N . THR A 1 201 ? 30.220 -23.219 -44.108 1.00 46.53 201 THR A N 1
ATOM 1473 C CA . THR A 1 201 ? 31.062 -24.168 -43.361 1.00 46.53 201 THR A CA 1
ATOM 1474 C C . THR A 1 201 ? 30.194 -24.989 -42.394 1.00 46.53 201 THR A C 1
ATOM 1476 O O . THR A 1 201 ? 30.444 -25.079 -41.198 1.00 46.53 201 THR A O 1
ATOM 1479 N N . SER A 1 202 ? 29.139 -25.617 -42.925 1.00 47.88 202 SER A N 1
ATOM 1480 C CA . SER A 1 202 ? 28.243 -26.539 -42.207 1.00 47.88 202 SER A CA 1
ATOM 1481 C C . SER A 1 202 ? 28.544 -27.993 -42.586 1.00 47.88 202 SER A C 1
ATOM 1483 O O . SER A 1 202 ? 27.656 -28.769 -42.925 1.00 47.88 202 SER A O 1
ATOM 1485 N N . SER A 1 203 ? 29.828 -28.369 -42.578 1.00 49.31 203 SER A N 1
ATOM 1486 C CA . SER A 1 203 ? 30.245 -29.754 -42.858 1.00 49.31 203 SER A CA 1
ATOM 1487 C C . SER A 1 203 ? 31.149 -30.375 -41.790 1.00 49.31 203 SER A C 1
ATOM 1489 O O . SER A 1 203 ? 31.370 -31.581 -41.831 1.00 49.31 203 SER A O 1
ATOM 1491 N N . TYR A 1 204 ? 31.620 -29.617 -40.792 1.00 43.94 204 TYR A N 1
ATOM 1492 C CA . TYR A 1 204 ? 32.531 -30.158 -39.770 1.00 43.94 204 TYR A CA 1
ATOM 1493 C C . TYR A 1 204 ? 31.813 -30.654 -38.499 1.00 43.94 204 TYR A C 1
ATOM 1495 O O . TYR A 1 204 ? 32.266 -31.588 -37.847 1.00 43.94 204 TYR A O 1
ATOM 1503 N N . ILE A 1 205 ? 30.629 -30.118 -38.177 1.00 49.19 205 ILE A N 1
ATOM 1504 C CA . ILE A 1 205 ? 29.901 -30.487 -36.944 1.00 49.19 205 ILE A CA 1
ATOM 1505 C C . ILE A 1 205 ? 29.038 -31.754 -37.126 1.00 49.19 205 ILE A C 1
ATOM 1507 O O . ILE A 1 205 ? 28.748 -32.453 -36.157 1.00 49.19 205 ILE A O 1
ATOM 1511 N N . ARG A 1 206 ? 28.700 -32.148 -38.365 1.00 47.94 206 ARG A N 1
ATOM 1512 C CA . ARG A 1 206 ? 27.928 -33.383 -38.626 1.00 47.94 206 ARG A CA 1
ATOM 1513 C C . ARG A 1 206 ? 28.755 -34.677 -38.616 1.00 47.94 206 ARG A C 1
ATOM 1515 O O . ARG A 1 206 ? 28.156 -35.747 -38.546 1.00 47.94 206 ARG A O 1
ATOM 1522 N N . GLN A 1 207 ? 30.091 -34.624 -38.638 1.00 46.19 207 GLN A N 1
ATOM 1523 C CA . GLN A 1 207 ? 30.927 -35.838 -38.611 1.00 46.19 207 GLN A CA 1
ATOM 1524 C C . GLN A 1 207 ? 31.317 -36.317 -37.202 1.00 46.19 207 GLN A C 1
ATOM 1526 O O . GLN A 1 207 ? 31.668 -37.484 -37.045 1.00 46.19 207 GLN A O 1
ATOM 1531 N N . LEU A 1 208 ? 31.171 -35.490 -36.161 1.00 48.50 208 LEU A N 1
ATOM 1532 C CA . LEU A 1 208 ? 31.511 -35.885 -34.784 1.00 48.50 208 LEU A CA 1
ATOM 1533 C C . LEU A 1 208 ? 30.371 -36.592 -34.026 1.00 48.50 208 LEU A C 1
ATOM 1535 O O . LEU A 1 208 ? 30.628 -37.240 -33.016 1.00 48.50 208 LEU A O 1
ATOM 1539 N N . PHE A 1 209 ? 29.135 -36.567 -34.538 1.00 47.22 209 PHE A N 1
ATOM 1540 C CA . PHE A 1 209 ? 27.978 -37.206 -33.887 1.00 47.22 209 PHE A CA 1
ATOM 1541 C C . PHE A 1 209 ? 27.620 -38.614 -34.401 1.00 47.22 209 PHE A C 1
ATOM 1543 O O . PHE A 1 209 ? 26.696 -39.228 -33.879 1.00 47.22 209 PHE A O 1
ATOM 1550 N N . ARG A 1 210 ? 28.351 -39.174 -35.380 1.00 50.53 210 ARG A N 1
ATOM 1551 C CA . ARG A 1 210 ? 28.074 -40.523 -35.933 1.00 50.53 210 ARG A CA 1
ATOM 1552 C C . ARG A 1 210 ? 28.994 -41.654 -35.450 1.00 50.53 210 ARG A C 1
ATOM 1554 O O . ARG A 1 210 ? 28.822 -42.779 -35.899 1.00 50.53 210 ARG A O 1
ATOM 1561 N N . ARG A 1 211 ? 29.942 -41.408 -34.537 1.00 49.09 211 ARG A N 1
ATOM 1562 C CA . ARG A 1 211 ? 30.902 -42.437 -34.068 1.00 49.09 211 ARG A CA 1
ATOM 1563 C C . ARG A 1 211 ? 30.773 -42.861 -32.599 1.00 49.09 211 ARG A C 1
ATOM 1565 O O . ARG A 1 211 ? 31.666 -43.522 -32.091 1.00 49.09 211 ARG A O 1
ATOM 1572 N N . ARG A 1 212 ? 29.671 -42.530 -31.917 1.00 47.03 212 ARG A N 1
ATOM 1573 C CA . ARG A 1 212 ? 29.472 -42.882 -30.493 1.00 47.03 212 ARG A CA 1
ATOM 1574 C C . ARG A 1 212 ? 28.241 -43.760 -30.215 1.00 47.03 212 ARG A C 1
ATOM 1576 O O . ARG A 1 212 ? 27.703 -43.707 -29.122 1.00 47.03 212 ARG A O 1
ATOM 1583 N N . TRP A 1 213 ? 27.801 -44.541 -31.206 1.00 49.94 213 TRP A N 1
ATOM 1584 C CA . TRP A 1 213 ? 26.668 -45.482 -31.088 1.00 49.94 213 TRP A CA 1
ATOM 1585 C C . TRP A 1 213 ? 26.891 -46.815 -31.826 1.00 49.94 213 TRP A C 1
ATOM 1587 O O . TRP A 1 213 ? 25.942 -47.451 -32.267 1.00 49.94 213 TRP A O 1
ATOM 1597 N N . LEU A 1 214 ? 28.145 -47.242 -31.981 1.00 51.31 214 LEU A N 1
ATOM 1598 C CA . LEU A 1 214 ? 28.489 -48.600 -32.411 1.00 51.31 214 LEU A CA 1
ATOM 1599 C C . LEU A 1 214 ? 29.762 -49.026 -31.675 1.00 51.31 214 LEU A C 1
ATOM 1601 O O . LEU A 1 214 ? 30.853 -48.900 -32.227 1.00 51.31 214 LEU A O 1
ATOM 1605 N N . LEU A 1 215 ? 29.596 -49.416 -30.412 1.00 47.00 215 LEU A N 1
ATOM 1606 C CA . LEU A 1 215 ? 30.400 -50.374 -29.644 1.00 47.00 215 LEU A CA 1
ATOM 1607 C C . LEU A 1 215 ? 29.631 -50.697 -28.361 1.00 47.00 215 LEU A C 1
ATOM 1609 O O . LEU A 1 215 ? 29.167 -49.727 -27.718 1.00 47.00 215 LEU A O 1
#

Secondary structure (DSSP, 8-state):
---------------------------EEEEEPPTT--GGGHHHHTT-EEPPB-TTTHHHHHHHHHHHT-SEEEEEEETTEEEEEEEETTS-EEE-BTTTB--SEEEEE------HHHHHHHHHHHHHSPPPPPHHHHHHHTHHHHHHHHHHHHHHHHH--TTSHHHHHHHHHHHHHHHHHS--TTHHHHHHHHTT-S----SSSSSSSSSSS--

Mean predicted aligned error: 19.46 Å

Sequence (215 aa):
MLGSKVVISFAMFIISSISAAAPAGGYGILVKGADGCHPSQICRRAGYMDALATVHNMPVLKTLLEEAGVPSAYVAGWHDQLDDFVVHHSGTVTPHHSITNATAHAFCVKPHSCEDEDRAAYVRDYARRPPPVPASAVARDLRAPAAALKSLAKKALCETPARDLRASAAALKSLAKKALCETPARDLRASAAASLRAPSTSSYIRQLFRRRWLL

pLDDT: mean 71.34, std 21.53, range [38.53, 98.56]

Nearest PDB structures (foldseek):
  4yli-assembly2_D  TM=5.937E-01  e=2.435E-01  Homo sapiens
  8i4u-assembly1_B  TM=2.618E-01  e=1.052E+00  Saccharomyces cerevisiae S288C

Organism: Edhazardia aedis (strain USNM 41457) (NCBI:txid1003232)

Radius of gyration: 33.54 Å; Cα contacts (8 Å, |Δi|>4): 189; chains: 1; bounding box: 68×101×70 Å

Foldseek 3Di:
DDDDDDDDDDDDDDDDDDPPPDPPDFDWDKFFADPPDDQCCGQVVVQFAFAEAEPVCLVVVLVNCVVVVHQKAWGQYYDPDGAIWIAGNVSDIDHDDCPPRDGRMGTTGHPPCPVVVVVVVVVVVVVVDDPDDPVVVVVVVVVVVVVVVVVVVVVVVPPDDPPCVVVVVVVVVVVVVVVVVPDPPPVVVVVVVVVPPDDDPPPPVVVVPPPPPDD

Solvent-accessible surface area (backbone atoms only — not comparable to full-atom values): 13502 Å² total; per-residue (Å²): 136,88,86,78,87,85,82,84,78,86,79,89,77,82,78,78,86,72,83,73,76,77,72,95,60,77,72,69,43,84,44,77,45,61,89,93,53,60,44,94,45,37,28,58,76,72,72,27,34,70,26,70,43,33,88,86,49,38,70,58,56,22,49,55,22,58,77,66,73,38,68,43,27,26,24,51,14,55,67,96,44,80,45,63,27,28,41,30,45,88,64,50,74,42,71,53,34,88,84,87,46,62,47,60,24,20,36,18,22,64,64,79,76,68,53,66,64,61,56,49,48,48,51,55,49,56,73,66,48,75,74,82,74,59,68,74,59,60,59,56,66,60,52,60,64,59,54,56,53,52,57,54,54,55,54,58,67,73,75,59,69,86,86,51,59,70,63,52,56,53,50,51,53,53,50,54,56,47,58,72,69,69,64,70,85,66,61,71,62,57,62,63,62,64,72,74,75,66,88,78,88,81,68,71,75,73,66,73,74,76,76,84,85,83,129